Protein AF-A0A2M8NPN0-F1 (afdb_monomer_lite)

Sequence (250 aa):
MQLTEYQGALNELVQLDQNILSNAELGRDVALSINLYTDLLNVRAEALLLQTRLDQQRINTNSTIALVGTSAIAFIVAILVAYVLSRRILIPLHRLTMAAQKVDGGSLDHPPVVVQNKDEFATLADVFNQMTGRLRVFVDDLEQIVEVRTHDLSLAKAEAERANKIKSQFLASVSHELRTPLNAILNFTQFVSTGMFGEVNPKQVEMLNIVVDNGRHLLALINDILDVSKIEAGALDLFLEDDVDVITEI

Secondary structure (DSSP, 8-state):
-HHHHHHHHHHHHHHHHHHHHHHHHHHHHHHHHHHHHHHHHHHHHHHHHHHHHHHHHHHHHHHHHHHHHHHHHHHHHHHHHHHHHIIIIIHHHHHHHHHHHHHHTT---------SS-SHHHHHHHHHHHHHHHHHHHHHHHHHHHHHHHHHHHHHHHHHHHHHHHHHHHHHHHHHHHHHHHHHHHHHHHHHHTTTTS---HHHHHHHHHHHHHHHHHHHHHHHHHHHHHHHTT-------TT-------

Foldseek 3Di:
DPPVVVVVVVVVVVVVVVVVVVVVVVVVVVVVVVVVVVVVVVVVVVVVVVVVVVVVVVVVVVVVVVVVVVVVVVVVVVVVVVVCCCLVPVVLVVLLVVQVVCVVVVNLPDDQSDDPDPDPSRVVSVVSNVVSVVVVVVVVVVVVVCVVVVVVVVVVVVVVVVVLVVVLVVLVVVLVVLVVVLVVLLVVLVCVLVQVVHDDDPVSNVVSVVSNVVSVVVNVVSVVVNVVSCVVVVNDDDDDDPDPPPDPDD

pLDDT: mean 88.82, std 9.8, range [45.94, 98.38]

Radius of gyration: 70.08 Å; chains: 1; bounding box: 118×46×216 Å

Structure (mmCIF, N/CA/C/O backbone):
data_AF-A0A2M8NPN0-F1
#
_entry.id   AF-A0A2M8NPN0-F1
#
loop_
_atom_site.group_PDB
_atom_site.id
_atom_site.type_symbol
_atom_site.label_atom_id
_atom_site.label_alt_id
_atom_site.label_comp_id
_atom_site.label_asym_id
_atom_site.label_entity_id
_atom_site.label_seq_id
_atom_site.pdbx_PDB_ins_code
_atom_site.Cartn_x
_atom_site.Cartn_y
_atom_site.Cartn_z
_atom_site.occupancy
_atom_site.B_iso_or_equiv
_atom_site.auth_seq_id
_atom_site.auth_comp_id
_atom_site.auth_asym_id
_atom_site.auth_atom_id
_atom_site.pdbx_PDB_model_num
ATOM 1 N N . MET A 1 1 ? 50.418 3.309 -144.336 1.00 53.28 1 MET A N 1
ATOM 2 C CA . MET A 1 1 ? 49.387 3.952 -143.493 1.00 53.28 1 MET A CA 1
ATOM 3 C C . MET A 1 1 ? 48.922 3.068 -142.330 1.00 53.28 1 MET A C 1
ATOM 5 O O . MET A 1 1 ? 48.563 3.630 -141.316 1.00 53.28 1 MET A O 1
ATOM 9 N N . GLN A 1 2 ? 49.008 1.728 -142.410 1.00 57.09 2 GLN A N 1
ATOM 10 C CA . GLN A 1 2 ? 48.525 0.813 -141.353 1.00 57.09 2 GLN A CA 1
ATOM 11 C C . GLN A 1 2 ? 49.450 0.630 -140.122 1.00 57.09 2 GLN A C 1
ATOM 13 O O . GLN A 1 2 ? 48.967 0.267 -139.057 1.00 57.09 2 GLN A O 1
ATOM 18 N N . LEU A 1 3 ? 50.767 0.879 -140.221 1.00 57.06 3 LEU A N 1
ATOM 19 C CA . LEU A 1 3 ? 51.703 0.635 -139.102 1.00 57.06 3 LEU A CA 1
ATOM 20 C C . LEU A 1 3 ? 51.611 1.683 -137.973 1.00 57.06 3 LEU A C 1
ATOM 22 O O . LEU A 1 3 ? 51.820 1.351 -136.810 1.00 57.06 3 LEU A O 1
ATOM 26 N N . THR A 1 4 ? 51.303 2.938 -138.311 1.00 60.66 4 THR A N 1
ATOM 27 C CA . THR A 1 4 ? 51.228 4.058 -137.358 1.00 60.66 4 THR A CA 1
ATOM 28 C C . THR A 1 4 ? 49.957 3.996 -136.503 1.00 60.66 4 THR A C 1
ATOM 30 O O . THR A 1 4 ? 50.009 4.275 -135.311 1.00 60.66 4 THR A O 1
ATOM 33 N N . GLU A 1 5 ? 48.837 3.554 -137.087 1.00 66.00 5 GLU A N 1
ATOM 34 C CA . GLU A 1 5 ? 47.598 3.234 -136.357 1.00 66.00 5 GLU A CA 1
ATOM 35 C C . GLU A 1 5 ? 47.795 2.050 -135.403 1.00 66.00 5 GLU A C 1
ATOM 37 O O . GLU A 1 5 ? 47.351 2.100 -134.259 1.00 66.00 5 GLU A O 1
ATOM 42 N N . TYR A 1 6 ? 48.525 1.015 -135.836 1.00 64.56 6 TYR A N 1
ATOM 43 C CA . TYR A 1 6 ? 48.802 -0.156 -135.003 1.00 64.56 6 TYR A CA 1
ATOM 44 C C . TYR A 1 6 ? 49.678 0.189 -133.789 1.00 64.56 6 TYR A C 1
ATOM 46 O O . TYR A 1 6 ? 49.428 -0.300 -132.693 1.00 64.56 6 TYR A O 1
ATOM 54 N N . GLN A 1 7 ? 50.673 1.070 -133.952 1.00 69.69 7 GLN A N 1
ATOM 55 C CA . GLN A 1 7 ? 51.490 1.566 -132.836 1.00 69.69 7 GLN A CA 1
ATOM 56 C C . GLN A 1 7 ? 50.707 2.469 -131.868 1.00 69.69 7 GLN A C 1
ATOM 58 O O . GLN A 1 7 ? 50.943 2.401 -130.663 1.00 69.69 7 GLN A O 1
ATOM 63 N N . GLY A 1 8 ? 49.763 3.276 -132.367 1.00 76.19 8 GLY A N 1
ATOM 64 C CA . GLY A 1 8 ? 48.855 4.068 -131.529 1.00 76.19 8 GLY A CA 1
ATOM 65 C C . GLY A 1 8 ? 47.945 3.185 -130.674 1.00 76.19 8 GLY A C 1
ATOM 66 O O . GLY A 1 8 ? 47.917 3.336 -129.455 1.00 76.19 8 GLY A O 1
ATOM 67 N N . ALA A 1 9 ? 47.306 2.190 -131.297 1.00 76.56 9 ALA A N 1
ATOM 68 C CA . ALA A 1 9 ? 46.470 1.212 -130.602 1.00 76.56 9 ALA A CA 1
ATOM 69 C C . ALA A 1 9 ? 47.261 0.391 -129.566 1.00 76.56 9 ALA A C 1
ATOM 71 O O . ALA A 1 9 ? 46.754 0.097 -128.487 1.00 76.56 9 ALA A O 1
ATOM 72 N N . LEU A 1 10 ? 48.522 0.045 -129.856 1.00 77.19 10 LEU A N 1
ATOM 73 C CA . LEU A 1 10 ? 49.376 -0.695 -128.923 1.00 77.19 10 LEU A CA 1
ATOM 74 C C . LEU A 1 10 ? 49.778 0.153 -127.702 1.00 77.19 10 LEU A C 1
ATOM 76 O O . LEU A 1 10 ? 49.784 -0.357 -126.586 1.00 77.19 10 LEU A O 1
ATOM 80 N N . ASN A 1 11 ? 50.066 1.447 -127.890 1.00 79.56 11 ASN A N 1
ATOM 81 C CA . ASN A 1 11 ? 50.342 2.373 -126.785 1.00 79.56 11 ASN A CA 1
ATOM 82 C C . ASN A 1 11 ? 49.101 2.633 -125.920 1.00 79.56 11 ASN A C 1
ATOM 84 O O . ASN A 1 11 ? 49.221 2.683 -124.697 1.00 79.56 11 ASN A O 1
ATOM 88 N N . GLU A 1 12 ? 47.919 2.760 -126.528 1.00 84.38 12 GLU A N 1
ATOM 89 C CA . GLU A 1 12 ? 46.652 2.854 -125.792 1.00 84.38 12 GLU A CA 1
ATOM 90 C C . GLU A 1 12 ? 46.373 1.585 -124.981 1.00 84.38 12 GLU A C 1
ATOM 92 O O . GLU A 1 12 ? 45.974 1.683 -123.824 1.00 84.38 12 GLU A O 1
ATOM 97 N N . LEU A 1 13 ? 46.645 0.397 -125.534 1.00 81.44 13 LEU A N 1
ATOM 98 C CA . LEU A 1 13 ? 46.507 -0.874 -124.815 1.00 81.44 13 LEU A CA 1
ATOM 99 C C . LEU A 1 13 ? 47.488 -0.999 -123.640 1.00 81.44 13 LEU A C 1
ATOM 101 O O . LEU A 1 13 ? 47.096 -1.475 -122.579 1.00 81.44 13 LEU A O 1
ATOM 105 N N . VAL A 1 14 ? 48.736 -0.543 -123.792 1.00 83.25 14 VAL A N 1
ATOM 106 C CA . VAL A 1 14 ? 49.722 -0.523 -122.694 1.00 83.25 14 VAL A CA 1
ATOM 107 C C . VAL A 1 14 ? 49.325 0.478 -121.606 1.00 83.25 14 VAL A C 1
ATOM 109 O O . VAL A 1 14 ? 49.415 0.155 -120.424 1.00 83.25 14 VAL A O 1
ATOM 112 N N . GLN A 1 15 ? 48.845 1.671 -121.972 1.00 85.06 15 GLN A N 1
ATOM 113 C CA . GLN A 1 15 ? 48.306 2.626 -120.996 1.00 85.06 15 GLN A CA 1
ATOM 114 C C . GLN A 1 15 ? 47.053 2.088 -120.302 1.00 85.06 15 GLN A C 1
ATOM 116 O O . GLN A 1 15 ? 46.881 2.297 -119.103 1.00 85.06 15 GLN A O 1
ATOM 121 N N . LEU A 1 16 ? 46.185 1.383 -121.029 1.00 86.81 16 LEU A N 1
ATOM 122 C CA . LEU A 1 16 ? 45.001 0.748 -120.464 1.00 86.81 16 LEU A CA 1
ATOM 123 C C . LEU A 1 16 ? 45.386 -0.336 -119.450 1.00 86.81 16 LEU A C 1
ATOM 125 O O . LEU A 1 16 ? 44.832 -0.341 -118.356 1.00 86.81 16 LEU A O 1
ATOM 129 N N . ASP A 1 17 ? 46.356 -1.195 -119.769 1.00 87.00 17 ASP A N 1
ATOM 130 C CA . ASP A 1 17 ? 46.875 -2.223 -118.856 1.00 87.00 17 ASP A CA 1
ATOM 131 C C . ASP A 1 17 ? 47.507 -1.603 -117.597 1.00 87.00 17 ASP A C 1
ATOM 133 O O . ASP A 1 17 ? 47.172 -1.984 -116.476 1.00 87.00 17 ASP A O 1
ATOM 137 N N . GLN A 1 18 ? 48.323 -0.554 -117.757 1.00 86.94 18 GLN A N 1
ATOM 138 C CA . GLN A 1 18 ? 48.889 0.201 -116.632 1.00 86.94 18 GLN A CA 1
ATOM 139 C C . GLN A 1 18 ? 47.809 0.857 -115.759 1.00 86.94 18 GLN A C 1
ATOM 141 O O . GLN A 1 18 ? 47.895 0.807 -114.532 1.00 86.94 18 GLN A O 1
ATOM 146 N N . ASN A 1 19 ? 46.766 1.428 -116.366 1.00 88.94 19 ASN A N 1
ATOM 147 C CA . ASN A 1 19 ? 45.638 2.010 -115.639 1.00 88.94 19 ASN A CA 1
ATOM 148 C C . ASN A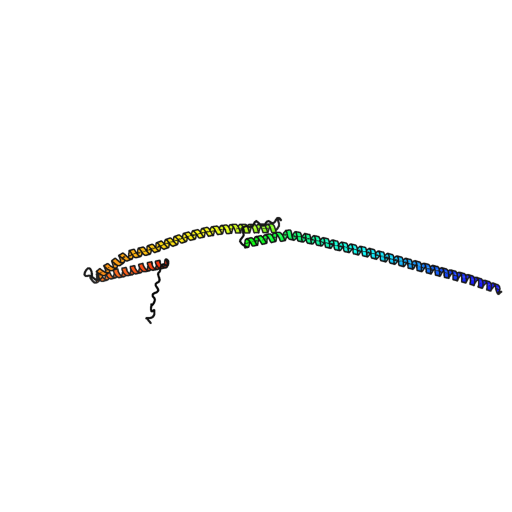 1 19 ? 44.808 0.937 -114.916 1.00 88.94 19 ASN A C 1
ATOM 150 O O . ASN A 1 19 ? 44.342 1.175 -113.803 1.00 88.94 19 ASN A O 1
ATOM 154 N N . ILE A 1 20 ? 44.625 -0.247 -115.511 1.00 85.12 20 ILE A N 1
ATOM 155 C CA . ILE A 1 20 ? 43.935 -1.383 -114.881 1.00 85.12 20 ILE A CA 1
ATOM 156 C C . ILE A 1 20 ? 44.726 -1.879 -113.668 1.00 85.12 20 ILE A C 1
ATOM 158 O O . ILE A 1 20 ? 44.139 -2.048 -112.601 1.00 85.12 20 ILE A O 1
ATOM 162 N N . LEU A 1 21 ? 46.042 -2.064 -113.805 1.00 87.06 21 LEU A N 1
ATOM 163 C CA . LEU A 1 21 ? 46.920 -2.475 -112.706 1.00 87.06 21 LEU A CA 1
ATOM 164 C C . LEU A 1 21 ? 46.931 -1.434 -111.580 1.00 87.06 21 LEU A C 1
ATOM 166 O O . LEU A 1 21 ? 46.734 -1.792 -110.421 1.00 87.06 21 LEU A O 1
ATOM 170 N N . SER A 1 22 ? 47.055 -0.148 -111.917 1.00 89.56 22 SER A N 1
ATOM 171 C CA . SER A 1 22 ? 47.013 0.946 -110.940 1.00 89.56 22 SER A CA 1
ATOM 172 C C . SER A 1 22 ? 45.666 1.027 -110.210 1.00 89.56 22 SER A C 1
ATOM 174 O O . SER A 1 22 ? 45.633 1.172 -108.989 1.00 89.56 22 SER A O 1
ATOM 176 N N . ASN A 1 23 ? 44.546 0.855 -110.918 1.00 89.06 23 ASN A N 1
ATOM 177 C CA . ASN A 1 23 ? 43.217 0.814 -110.303 1.00 89.06 23 ASN A CA 1
ATOM 178 C C . ASN A 1 23 ? 43.013 -0.434 -109.430 1.00 89.06 23 ASN A C 1
ATOM 180 O O . ASN A 1 23 ? 42.343 -0.357 -108.399 1.00 89.06 23 ASN A O 1
ATOM 184 N N . ALA A 1 24 ? 43.580 -1.580 -109.819 1.00 87.81 24 ALA A N 1
ATOM 185 C CA . ALA A 1 24 ? 43.533 -2.805 -109.026 1.00 87.81 24 ALA A CA 1
ATOM 186 C C . ALA A 1 24 ? 44.353 -2.676 -107.727 1.00 87.81 24 ALA A C 1
ATOM 188 O O . ALA A 1 24 ? 43.884 -3.100 -106.668 1.00 87.81 24 ALA A O 1
ATOM 189 N N . GLU A 1 25 ? 45.533 -2.051 -107.783 1.00 90.44 25 GLU A N 1
ATOM 190 C CA . GLU A 1 25 ? 46.345 -1.719 -106.604 1.00 90.44 25 GLU A CA 1
ATOM 191 C C . GLU A 1 25 ? 45.636 -0.712 -105.693 1.00 90.44 25 GLU A C 1
ATOM 193 O O . GLU A 1 25 ? 45.502 -0.964 -104.497 1.00 90.44 25 GLU A O 1
ATOM 198 N N . LEU A 1 26 ? 45.070 0.362 -106.256 1.00 91.56 26 LEU A N 1
ATOM 199 C CA . LEU A 1 26 ? 44.278 1.335 -105.501 1.00 91.56 26 LEU A CA 1
ATOM 200 C C . LEU A 1 26 ? 43.076 0.673 -104.811 1.00 91.56 26 LEU A C 1
ATOM 202 O O . LEU A 1 26 ? 42.816 0.928 -103.637 1.00 91.56 26 LEU A O 1
ATOM 206 N N . GLY A 1 27 ? 42.354 -0.208 -105.511 1.00 89.62 27 GLY A N 1
ATOM 207 C CA . GLY A 1 27 ? 41.235 -0.963 -104.942 1.00 89.62 27 GLY A CA 1
ATOM 208 C C . GLY A 1 27 ? 41.662 -1.870 -103.784 1.00 89.62 27 GLY A C 1
ATOM 209 O O . GLY A 1 27 ? 40.952 -1.967 -102.779 1.00 89.62 27 GLY A O 1
ATOM 210 N N . ARG A 1 28 ? 42.843 -2.493 -103.887 1.00 92.50 28 ARG A N 1
ATOM 211 C CA . ARG A 1 28 ? 43.436 -3.301 -102.815 1.00 92.50 28 ARG A CA 1
ATOM 212 C C . ARG A 1 28 ? 43.824 -2.449 -101.604 1.00 92.50 28 ARG A C 1
ATOM 214 O O . ARG A 1 28 ? 43.495 -2.837 -100.484 1.00 92.50 28 ARG A O 1
ATOM 221 N N . ASP A 1 29 ? 44.465 -1.303 -101.810 1.00 93.81 29 ASP A N 1
ATOM 222 C CA . ASP A 1 29 ? 44.855 -0.384 -100.732 1.00 93.81 29 ASP A CA 1
ATOM 223 C C . ASP A 1 29 ? 43.636 0.220 -100.027 1.00 93.81 29 ASP A C 1
ATOM 225 O O . ASP A 1 29 ? 43.591 0.288 -98.796 1.00 93.81 29 ASP A O 1
ATOM 229 N N . VAL A 1 30 ? 42.592 0.569 -100.785 1.00 94.12 30 VAL A N 1
ATOM 230 C CA . VAL A 1 30 ? 41.305 1.003 -100.228 1.00 94.12 30 VAL A CA 1
ATOM 231 C C . VAL A 1 30 ? 40.693 -0.109 -99.377 1.00 94.12 30 VAL A C 1
ATOM 233 O O . VAL A 1 30 ? 40.334 0.148 -98.228 1.00 94.12 30 VAL A O 1
ATOM 236 N N . ALA A 1 31 ? 40.631 -1.349 -99.872 1.00 93.19 31 ALA A N 1
ATOM 237 C CA . ALA A 1 31 ? 40.106 -2.480 -99.104 1.00 93.19 31 ALA A CA 1
ATOM 238 C C . ALA A 1 31 ? 40.907 -2.738 -97.812 1.00 93.19 31 ALA A C 1
ATOM 240 O O . ALA A 1 31 ? 40.316 -2.961 -96.754 1.00 93.19 31 ALA A O 1
ATOM 241 N N . LEU A 1 32 ? 42.242 -2.655 -97.871 1.00 94.81 32 LEU A N 1
ATOM 242 C CA . LEU A 1 32 ? 43.110 -2.764 -96.695 1.00 94.81 32 LEU A CA 1
ATOM 243 C C . LEU A 1 32 ? 42.847 -1.638 -95.688 1.00 94.81 32 LEU A C 1
ATOM 245 O O . LEU A 1 32 ? 42.741 -1.911 -94.493 1.00 94.81 32 LEU A O 1
ATOM 249 N N . SER A 1 33 ? 42.684 -0.396 -96.153 1.00 93.81 33 SER A N 1
ATOM 250 C CA . SER A 1 33 ? 42.374 0.737 -95.277 1.00 93.81 33 SER A CA 1
ATOM 251 C C . SER A 1 33 ? 41.008 0.585 -94.600 1.00 93.81 33 SER A C 1
ATOM 253 O O . SER A 1 33 ? 40.904 0.805 -93.397 1.00 93.81 33 SER A O 1
ATOM 255 N N . ILE A 1 34 ? 39.978 0.129 -95.325 1.00 94.56 34 ILE A N 1
ATOM 256 C CA . ILE A 1 34 ? 38.636 -0.121 -94.778 1.00 94.56 34 ILE A CA 1
ATOM 257 C C . ILE A 1 34 ? 38.690 -1.191 -93.687 1.00 94.56 34 ILE A C 1
ATOM 259 O O . ILE A 1 34 ? 38.122 -0.991 -92.611 1.00 94.56 34 ILE A O 1
ATOM 263 N N . ASN A 1 35 ? 39.395 -2.299 -93.933 1.00 95.81 35 ASN A N 1
ATOM 264 C CA . ASN A 1 35 ? 39.567 -3.357 -92.937 1.00 95.81 35 ASN A CA 1
ATOM 265 C C . ASN A 1 35 ? 40.307 -2.831 -91.700 1.00 95.81 35 ASN A C 1
ATOM 267 O O . ASN A 1 35 ? 39.842 -3.034 -90.583 1.00 95.81 35 ASN A O 1
ATOM 271 N N . LEU A 1 36 ? 41.381 -2.057 -91.891 1.00 94.44 36 LEU A N 1
ATOM 272 C CA . LEU A 1 36 ? 42.139 -1.449 -90.796 1.00 94.44 36 LEU A CA 1
ATOM 273 C C . LEU A 1 36 ? 41.290 -0.470 -89.965 1.00 94.44 36 LEU A C 1
ATOM 275 O O . LEU A 1 36 ? 41.357 -0.485 -88.736 1.00 94.44 36 LEU A O 1
ATOM 279 N N . TYR A 1 37 ? 40.473 0.367 -90.610 1.00 95.00 37 TYR A N 1
ATOM 280 C CA . TYR A 1 37 ? 39.546 1.264 -89.914 1.00 95.00 37 TYR A CA 1
ATOM 281 C C . TYR A 1 37 ? 38.457 0.495 -89.166 1.00 95.00 37 TYR A C 1
ATOM 283 O O . TYR A 1 37 ? 38.115 0.866 -88.045 1.00 95.00 37 TYR A O 1
ATOM 291 N N . THR A 1 38 ? 37.930 -0.575 -89.762 1.00 95.44 38 THR A N 1
ATOM 292 C CA . THR A 1 38 ? 36.925 -1.441 -89.131 1.00 95.44 38 THR A CA 1
ATOM 293 C C . THR A 1 38 ? 37.495 -2.100 -87.877 1.00 95.44 38 THR A C 1
ATOM 295 O O . THR A 1 38 ? 36.883 -2.017 -86.813 1.00 95.44 38 THR A O 1
ATOM 298 N N . ASP A 1 39 ? 38.701 -2.665 -87.962 1.00 96.31 39 ASP A N 1
ATOM 299 C CA . ASP A 1 39 ? 39.391 -3.269 -86.821 1.00 96.31 39 ASP A CA 1
ATOM 300 C C . ASP A 1 39 ? 39.677 -2.236 -85.723 1.00 96.31 39 ASP A C 1
ATOM 302 O O . ASP A 1 39 ? 39.412 -2.485 -84.546 1.00 96.31 39 ASP A O 1
ATOM 306 N N . LEU A 1 40 ? 40.141 -1.036 -86.091 1.00 96.06 40 LEU A N 1
ATOM 307 C CA . LEU A 1 40 ? 40.388 0.046 -85.136 1.00 96.06 40 LEU A CA 1
ATOM 308 C C . LEU A 1 40 ? 39.105 0.487 -84.414 1.00 96.06 40 LEU A C 1
ATOM 310 O O . LEU A 1 40 ? 39.123 0.712 -83.200 1.00 96.06 40 LEU A O 1
ATOM 314 N N . LEU A 1 41 ? 37.991 0.607 -85.142 1.00 95.56 41 LEU A N 1
ATOM 315 C CA . LEU A 1 41 ? 36.687 0.943 -84.571 1.00 95.56 41 LEU A CA 1
ATOM 316 C C . LEU A 1 41 ? 36.183 -0.157 -83.631 1.00 95.56 41 LEU A C 1
ATOM 318 O O . LEU A 1 41 ? 35.699 0.166 -82.546 1.00 95.56 41 LEU A O 1
ATOM 322 N N . ASN A 1 42 ? 36.351 -1.430 -83.998 1.00 95.50 42 ASN A N 1
ATOM 323 C CA . ASN A 1 42 ? 35.980 -2.570 -83.158 1.00 95.50 42 ASN A CA 1
ATOM 324 C C . ASN A 1 42 ? 36.777 -2.580 -81.846 1.00 95.50 42 ASN A C 1
ATOM 326 O O . ASN A 1 42 ? 36.185 -2.609 -80.767 1.00 95.50 42 ASN A O 1
ATOM 330 N N . VAL A 1 43 ? 38.106 -2.436 -81.918 1.00 95.75 43 VAL A N 1
ATOM 331 C CA . VAL A 1 43 ? 38.973 -2.342 -80.730 1.00 95.75 43 VAL A CA 1
ATOM 332 C C . VAL A 1 43 ? 38.579 -1.149 -79.854 1.00 95.75 43 VAL A C 1
ATOM 334 O O . VAL A 1 43 ? 38.524 -1.253 -78.626 1.00 95.75 43 VAL A O 1
ATOM 337 N N . ARG A 1 44 ? 38.262 0.002 -80.462 1.00 96.44 44 ARG A N 1
ATOM 338 C CA . ARG A 1 44 ? 37.827 1.186 -79.710 1.00 96.44 44 ARG A CA 1
ATOM 339 C C . ARG A 1 44 ? 36.473 0.974 -79.032 1.00 96.44 44 ARG A C 1
ATOM 341 O O . ARG A 1 44 ? 36.306 1.417 -77.895 1.00 96.44 44 ARG A O 1
ATOM 348 N N . ALA A 1 45 ? 35.527 0.315 -79.698 1.00 94.00 45 ALA A N 1
ATOM 349 C CA . ALA A 1 45 ? 34.218 -0.007 -79.140 1.00 94.00 45 ALA A CA 1
ATOM 350 C C . ALA A 1 45 ? 34.338 -0.962 -77.942 1.00 94.00 45 ALA A C 1
ATOM 352 O O . ALA A 1 45 ? 33.745 -0.703 -76.894 1.00 94.00 45 ALA A O 1
ATOM 353 N N . GLU A 1 46 ? 35.163 -2.007 -78.048 1.00 96.31 46 GLU A N 1
ATOM 354 C CA . GLU A 1 46 ? 35.444 -2.926 -76.939 1.00 96.31 46 GLU A CA 1
ATOM 355 C C . GLU A 1 46 ? 36.078 -2.209 -75.741 1.00 96.31 46 GLU A C 1
ATOM 357 O O . GLU A 1 46 ? 35.653 -2.414 -74.601 1.00 96.31 46 GLU A O 1
ATOM 362 N N . ALA A 1 47 ? 37.042 -1.316 -75.987 1.00 94.50 47 ALA A N 1
ATOM 363 C CA . ALA A 1 47 ? 37.678 -0.527 -74.935 1.00 94.50 47 ALA A CA 1
ATOM 364 C C . ALA A 1 47 ? 36.679 0.389 -74.203 1.00 94.50 47 ALA A C 1
ATOM 366 O O . ALA A 1 47 ? 36.709 0.472 -72.974 1.00 94.50 47 ALA A O 1
ATOM 367 N N . LEU A 1 48 ? 35.768 1.042 -74.937 1.00 95.50 48 LEU A N 1
ATOM 368 C CA . LEU A 1 48 ? 34.709 1.868 -74.346 1.00 95.50 48 LEU A CA 1
ATOM 369 C C . LEU A 1 48 ? 33.733 1.028 -73.514 1.00 95.50 48 LEU A C 1
ATOM 371 O O . LEU A 1 48 ? 33.420 1.404 -72.386 1.00 95.50 48 LEU A O 1
ATOM 375 N N . LEU A 1 49 ? 33.300 -0.131 -74.022 1.00 95.44 49 LEU A N 1
ATOM 376 C CA . LEU A 1 49 ? 32.422 -1.045 -73.284 1.00 95.44 49 LEU A CA 1
ATOM 377 C C . LEU A 1 49 ? 33.077 -1.547 -71.996 1.00 95.44 49 LEU A C 1
ATOM 379 O O . LEU A 1 49 ? 32.422 -1.613 -70.952 1.00 95.44 49 LEU A O 1
ATOM 383 N N . LEU A 1 50 ? 34.365 -1.890 -72.054 1.00 94.94 50 LEU A N 1
ATOM 384 C CA . LEU A 1 50 ? 35.123 -2.301 -70.879 1.00 94.94 50 LEU A CA 1
ATOM 385 C C . LEU A 1 50 ? 35.202 -1.164 -69.854 1.00 94.94 50 LEU A C 1
ATOM 387 O O . LEU A 1 50 ? 34.951 -1.399 -68.673 1.00 94.94 50 LEU A O 1
ATOM 391 N N . GLN A 1 51 ? 35.476 0.064 -70.298 1.00 95.25 51 GLN A N 1
ATOM 392 C CA . GLN A 1 51 ? 35.507 1.238 -69.428 1.00 95.25 51 GLN A CA 1
ATOM 393 C C . GLN A 1 51 ? 34.151 1.473 -68.746 1.00 95.25 51 GLN A C 1
ATOM 395 O O . GLN A 1 51 ? 34.099 1.586 -67.523 1.00 95.25 51 GLN A O 1
ATOM 400 N N . THR A 1 52 ? 33.046 1.440 -69.498 1.00 93.12 52 THR A N 1
ATOM 401 C CA . THR A 1 52 ? 31.693 1.581 -68.935 1.00 93.12 52 THR A CA 1
ATOM 402 C C . THR A 1 52 ? 31.381 0.493 -67.905 1.00 93.12 52 THR A C 1
ATOM 404 O O . THR A 1 52 ? 30.797 0.784 -66.863 1.00 93.12 52 THR A O 1
ATOM 407 N N . ARG A 1 53 ? 31.793 -0.762 -68.146 1.00 94.75 53 ARG A N 1
ATOM 408 C CA . ARG A 1 53 ? 31.618 -1.854 -67.170 1.00 94.75 53 ARG A CA 1
ATOM 409 C C . ARG A 1 53 ? 32.409 -1.615 -65.889 1.00 94.75 53 ARG A C 1
ATOM 411 O O . ARG A 1 53 ? 31.873 -1.851 -64.809 1.00 94.75 53 ARG A O 1
ATOM 418 N N . LEU A 1 54 ? 33.653 -1.148 -65.995 1.00 94.56 54 LEU A N 1
ATOM 419 C CA . LEU A 1 54 ? 34.480 -0.827 -64.830 1.00 94.56 54 LEU A CA 1
ATOM 420 C C . LEU A 1 54 ? 33.873 0.318 -64.014 1.00 94.56 54 LEU A C 1
ATOM 422 O O . LEU A 1 54 ? 33.812 0.219 -62.788 1.00 94.56 54 LEU A O 1
ATOM 426 N N . ASP A 1 55 ? 33.371 1.363 -64.672 1.00 92.81 55 ASP A N 1
ATOM 427 C CA . ASP A 1 55 ? 32.693 2.477 -64.003 1.00 92.81 55 ASP A CA 1
ATOM 428 C C . ASP A 1 55 ? 31.405 2.012 -63.315 1.00 92.81 55 ASP A C 1
ATOM 430 O O . ASP A 1 55 ? 31.182 2.313 -62.140 1.00 92.81 55 ASP A O 1
ATOM 434 N N . GLN A 1 56 ? 30.603 1.181 -63.987 1.00 93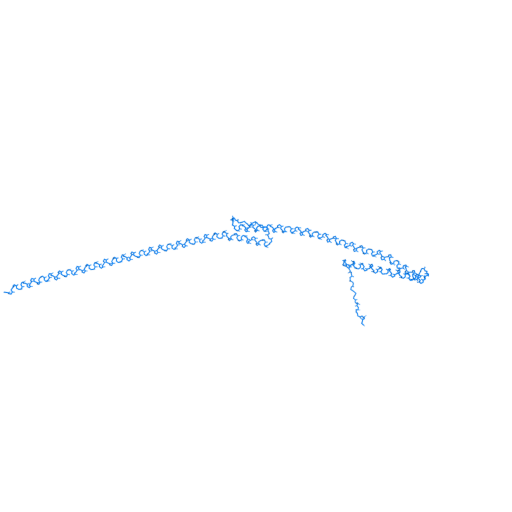.00 56 GLN A N 1
ATOM 435 C CA . GLN A 1 56 ? 29.400 0.597 -63.397 1.00 93.00 56 GLN A CA 1
ATOM 436 C C . GLN A 1 56 ? 29.728 -0.294 -62.191 1.00 93.00 56 GLN A C 1
ATOM 438 O O . GLN A 1 56 ? 29.045 -0.236 -61.168 1.00 93.00 56 GLN A O 1
ATOM 443 N N . GLN A 1 57 ? 30.787 -1.101 -62.279 1.00 93.75 57 GLN A N 1
ATOM 444 C CA . GLN A 1 57 ? 31.238 -1.946 -61.176 1.00 93.75 57 GLN A CA 1
ATOM 445 C C . GLN A 1 57 ? 31.713 -1.101 -59.987 1.00 93.75 57 GLN A C 1
ATOM 447 O O . GLN A 1 57 ? 31.380 -1.419 -58.842 1.00 93.75 57 GLN A O 1
ATOM 452 N N . ARG A 1 58 ? 32.443 -0.007 -60.243 1.00 92.56 58 ARG A N 1
ATOM 453 C CA . ARG A 1 58 ? 32.871 0.951 -59.212 1.00 92.56 58 ARG A CA 1
ATOM 454 C C . ARG A 1 58 ? 31.674 1.596 -58.519 1.00 92.56 58 ARG A C 1
ATOM 456 O O . ARG A 1 58 ? 31.638 1.619 -57.291 1.00 92.56 58 ARG A O 1
ATOM 463 N N . ILE A 1 59 ? 30.681 2.055 -59.283 1.00 93.31 59 ILE A N 1
ATOM 464 C CA . ILE A 1 59 ? 29.443 2.636 -58.745 1.00 93.31 59 ILE A CA 1
ATOM 465 C C . ILE A 1 59 ? 28.709 1.611 -57.875 1.00 93.31 59 ILE A C 1
ATOM 467 O O . ILE A 1 59 ? 28.454 1.886 -56.706 1.00 93.31 59 ILE A O 1
ATOM 471 N N . ASN A 1 60 ? 28.450 0.405 -58.392 1.00 92.25 60 ASN A N 1
ATOM 472 C CA . ASN A 1 60 ? 27.732 -0.641 -57.655 1.00 92.25 60 ASN A CA 1
ATOM 473 C C . ASN A 1 60 ? 28.452 -1.035 -56.353 1.00 92.25 60 ASN A C 1
ATOM 475 O O . ASN A 1 60 ? 27.812 -1.212 -55.313 1.00 92.25 60 ASN A O 1
ATOM 479 N N . THR A 1 61 ? 29.783 -1.143 -56.392 1.00 92.62 61 THR A N 1
ATOM 480 C CA . THR A 1 61 ? 30.601 -1.461 -55.210 1.00 92.62 61 THR A CA 1
ATOM 481 C C . THR A 1 61 ? 30.495 -0.353 -54.164 1.00 92.62 61 THR A C 1
ATOM 483 O O . THR A 1 61 ? 30.184 -0.632 -53.006 1.00 92.62 61 THR A O 1
ATOM 486 N N . ASN A 1 62 ? 30.668 0.910 -54.566 1.00 93.38 62 ASN A N 1
ATOM 487 C CA . ASN A 1 62 ? 30.573 2.049 -53.653 1.00 93.38 62 ASN A CA 1
ATOM 488 C C . ASN A 1 62 ? 29.166 2.180 -53.050 1.00 93.38 62 ASN A C 1
ATOM 490 O O . ASN A 1 62 ? 29.036 2.389 -51.844 1.00 93.38 62 ASN A O 1
ATOM 494 N N . SER A 1 63 ? 28.113 1.999 -53.854 1.00 93.56 63 SER A N 1
ATOM 495 C CA . SER A 1 63 ? 26.725 2.009 -53.377 1.00 93.56 63 SER A CA 1
ATOM 496 C C . SER A 1 63 ? 26.449 0.889 -52.369 1.00 93.56 63 SER A C 1
ATOM 498 O O . SER A 1 63 ? 25.780 1.127 -51.364 1.00 93.56 63 SER A O 1
ATOM 500 N N . THR A 1 64 ? 27.001 -0.309 -52.585 1.00 94.75 64 THR A N 1
ATOM 501 C CA . THR A 1 64 ? 26.861 -1.439 -51.650 1.00 94.75 64 THR A CA 1
ATOM 502 C C . THR A 1 64 ? 27.559 -1.149 -50.322 1.00 94.75 64 THR A C 1
ATOM 504 O O . THR A 1 64 ? 26.966 -1.341 -49.261 1.00 94.75 64 THR A O 1
ATOM 507 N N . ILE A 1 65 ? 28.790 -0.628 -50.361 1.00 95.62 65 ILE A N 1
ATOM 508 C CA . ILE A 1 65 ? 29.539 -0.243 -49.155 1.00 95.62 65 ILE A CA 1
ATOM 509 C C . ILE A 1 65 ? 28.786 0.841 -48.376 1.00 95.62 65 ILE A C 1
ATOM 511 O O . ILE A 1 65 ? 28.654 0.733 -47.157 1.00 95.62 65 ILE A O 1
ATOM 515 N N . ALA A 1 66 ? 28.249 1.853 -49.064 1.00 95.56 66 ALA A N 1
ATOM 516 C CA . ALA A 1 66 ? 27.476 2.914 -48.427 1.00 95.56 66 ALA A CA 1
ATOM 517 C C . ALA A 1 66 ? 26.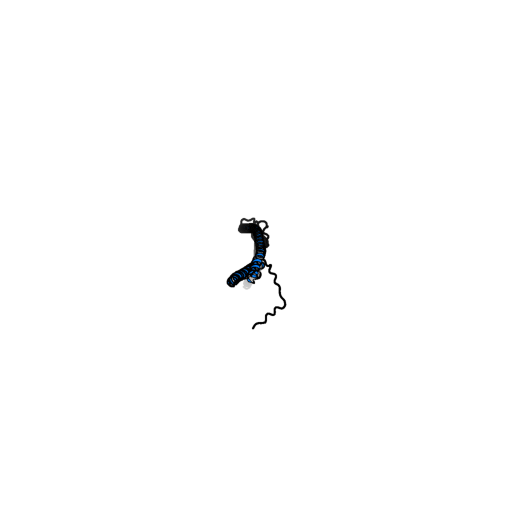220 2.372 -47.724 1.00 95.56 66 ALA A C 1
ATOM 519 O O . ALA A 1 66 ? 25.970 2.729 -46.576 1.00 95.56 66 ALA A O 1
ATOM 520 N N . LEU A 1 67 ? 25.465 1.476 -48.370 1.00 96.75 67 LEU A N 1
ATOM 521 C CA . LEU A 1 67 ? 24.248 0.883 -47.805 1.00 96.75 67 LEU A CA 1
ATOM 522 C C . LEU A 1 67 ? 24.529 -0.025 -46.598 1.00 96.75 67 LEU A C 1
ATOM 524 O O . LEU A 1 67 ? 23.805 0.014 -45.601 1.00 96.75 67 LEU A O 1
ATOM 528 N N . VAL A 1 68 ? 25.593 -0.828 -46.660 1.00 97.12 68 VAL A N 1
ATOM 529 C CA . VAL A 1 68 ? 26.023 -1.647 -45.517 1.00 97.12 68 VAL A CA 1
ATOM 530 C C . VAL A 1 68 ? 26.488 -0.749 -44.371 1.00 97.12 68 VAL A C 1
ATOM 532 O O . VAL A 1 68 ? 26.107 -0.973 -43.224 1.00 97.12 68 VAL A O 1
ATOM 535 N N . GLY A 1 69 ? 27.253 0.302 -44.678 1.00 96.62 69 GLY A N 1
ATOM 536 C CA . GLY A 1 69 ? 27.726 1.272 -43.694 1.00 96.62 69 GLY A CA 1
ATOM 537 C C . GLY A 1 69 ? 26.585 1.987 -42.969 1.00 96.62 69 GLY A C 1
ATOM 538 O O . GLY A 1 69 ? 26.569 2.026 -41.739 1.00 96.62 69 GLY A O 1
ATOM 539 N N . THR A 1 70 ? 25.591 2.499 -43.700 1.00 97.69 70 THR A N 1
ATOM 540 C CA . THR A 1 70 ? 24.422 3.159 -43.093 1.00 97.69 70 THR A CA 1
ATOM 541 C C . THR A 1 70 ? 23.586 2.192 -42.260 1.00 97.69 70 THR A C 1
ATOM 543 O O . THR A 1 70 ? 23.171 2.548 -41.158 1.00 97.69 70 THR A O 1
ATOM 546 N N . SER A 1 71 ? 23.398 0.955 -42.727 1.00 97.50 71 SER A N 1
ATOM 547 C CA . SER A 1 71 ? 22.679 -0.087 -41.981 1.00 97.50 71 SER A CA 1
ATOM 548 C C . SER A 1 71 ? 23.397 -0.460 -40.681 1.00 97.50 71 SER A C 1
ATOM 550 O O . SER A 1 71 ? 22.759 -0.589 -39.637 1.00 97.50 71 SER A O 1
ATOM 552 N N . ALA A 1 72 ? 24.727 -0.576 -40.710 1.00 97.81 72 ALA A N 1
ATOM 553 C CA . ALA A 1 72 ? 25.527 -0.857 -39.522 1.00 97.81 72 ALA A CA 1
ATOM 554 C C . ALA A 1 72 ? 25.433 0.280 -38.492 1.00 97.81 72 ALA A C 1
ATOM 556 O O . ALA A 1 72 ? 25.236 0.024 -37.304 1.00 97.81 72 ALA A O 1
ATOM 557 N N . ILE A 1 73 ? 25.504 1.537 -38.940 1.00 98.19 73 ILE A N 1
ATOM 558 C CA . ILE A 1 73 ? 25.327 2.705 -38.066 1.00 98.19 73 ILE A CA 1
ATOM 559 C C . ILE A 1 73 ? 23.922 2.709 -37.458 1.00 98.19 73 ILE A C 1
ATOM 561 O O . ILE A 1 73 ? 23.787 2.862 -36.246 1.00 98.19 73 ILE A O 1
ATOM 565 N N . ALA A 1 74 ? 22.881 2.491 -38.267 1.00 98.00 74 ALA A N 1
ATOM 566 C CA . ALA A 1 74 ? 21.505 2.423 -37.784 1.00 98.00 74 ALA A CA 1
ATOM 567 C C . ALA A 1 74 ? 21.324 1.327 -36.721 1.00 98.00 74 ALA A C 1
ATOM 569 O O . ALA A 1 74 ? 20.675 1.556 -35.701 1.00 98.00 74 ALA A O 1
ATOM 570 N N . PHE A 1 75 ? 21.954 0.165 -36.911 1.00 98.38 75 PHE A N 1
ATOM 571 C CA . PHE A 1 75 ? 21.927 -0.930 -35.943 1.00 98.38 75 PHE A CA 1
ATOM 572 C C . PHE A 1 75 ? 22.620 -0.565 -34.622 1.00 98.38 75 PHE A C 1
ATOM 574 O O . PHE A 1 75 ? 22.071 -0.800 -33.545 1.00 98.38 75 PHE A O 1
ATOM 581 N N . ILE A 1 76 ? 23.790 0.077 -34.686 1.00 98.38 76 ILE A N 1
ATOM 582 C CA . ILE A 1 76 ? 24.509 0.559 -33.496 1.00 98.38 76 ILE A CA 1
ATOM 583 C C . ILE A 1 76 ? 23.672 1.598 -32.741 1.00 98.38 76 ILE A C 1
ATOM 585 O O . ILE A 1 76 ? 23.554 1.528 -31.516 1.00 98.38 76 ILE A O 1
ATOM 589 N N . VAL A 1 77 ? 23.052 2.538 -33.459 1.00 98.38 77 VAL A N 1
ATOM 590 C CA . VAL A 1 77 ? 22.162 3.546 -32.867 1.00 98.38 77 VAL A CA 1
ATOM 591 C C . VAL A 1 77 ? 20.961 2.880 -32.199 1.00 98.38 77 VAL A C 1
ATOM 593 O O . VAL A 1 77 ? 20.633 3.235 -31.070 1.00 98.38 77 VAL A O 1
ATOM 596 N N . ALA A 1 78 ? 20.344 1.880 -32.832 1.00 98.06 78 ALA A N 1
ATOM 597 C CA . ALA A 1 78 ? 19.228 1.142 -32.245 1.00 98.06 78 ALA A CA 1
ATOM 598 C C . ALA A 1 78 ? 19.621 0.451 -30.926 1.00 98.06 78 ALA A C 1
ATOM 600 O O . ALA A 1 78 ? 18.888 0.549 -29.941 1.00 98.06 78 ALA A O 1
ATOM 601 N N . ILE A 1 79 ? 20.801 -0.179 -30.870 1.00 98.31 79 ILE A N 1
ATOM 602 C CA . ILE A 1 79 ? 21.332 -0.785 -29.638 1.00 98.31 79 ILE A CA 1
ATOM 603 C C . ILE A 1 79 ? 21.565 0.277 -28.562 1.00 98.31 79 ILE A C 1
ATOM 605 O O . ILE A 1 79 ? 21.185 0.080 -27.407 1.00 98.31 79 ILE A O 1
ATOM 609 N N . LEU A 1 80 ? 22.169 1.412 -28.924 1.00 98.12 80 LEU A N 1
ATOM 610 C CA . LEU A 1 80 ? 22.434 2.500 -27.987 1.00 98.12 80 LEU A CA 1
ATOM 611 C C . LEU A 1 80 ? 21.132 3.068 -27.409 1.00 98.12 80 LEU A C 1
ATOM 613 O O . LEU A 1 80 ? 21.023 3.252 -26.197 1.00 98.12 80 LEU A O 1
ATOM 617 N N . VAL A 1 81 ? 20.129 3.295 -28.258 1.00 97.62 81 VAL A N 1
ATOM 618 C CA . VAL A 1 81 ? 18.793 3.746 -27.850 1.00 97.62 81 VAL A CA 1
ATOM 619 C C . VAL A 1 81 ? 18.152 2.724 -26.911 1.00 97.62 81 VAL A C 1
ATOM 621 O O . VAL A 1 81 ? 17.721 3.097 -25.821 1.00 97.62 81 VAL A O 1
ATOM 624 N N . ALA A 1 82 ? 18.160 1.435 -27.264 1.00 96.62 82 ALA A N 1
ATOM 625 C CA . ALA A 1 82 ? 17.625 0.372 -26.413 1.00 96.62 82 ALA A CA 1
ATOM 626 C C . ALA A 1 82 ? 18.318 0.320 -25.040 1.00 96.62 82 ALA A C 1
ATOM 628 O O . ALA A 1 82 ? 17.657 0.200 -24.006 1.00 96.62 82 ALA A O 1
ATOM 629 N N . TYR A 1 83 ? 19.642 0.478 -25.009 1.00 96.75 83 TYR A N 1
ATOM 630 C CA . TYR A 1 83 ? 20.419 0.537 -23.773 1.00 96.75 83 TYR A CA 1
ATOM 631 C C . TYR A 1 83 ? 20.044 1.748 -22.906 1.00 96.75 83 TYR A C 1
ATOM 633 O O . TYR A 1 83 ? 19.858 1.609 -21.693 1.00 96.75 83 TYR A O 1
ATOM 641 N N . VAL A 1 84 ? 19.881 2.926 -23.516 1.00 93.62 84 VAL A N 1
ATOM 642 C CA . VAL A 1 84 ? 19.460 4.148 -22.815 1.00 93.62 84 VAL A CA 1
ATOM 643 C C . VAL A 1 84 ? 18.044 4.002 -22.257 1.00 93.62 84 VAL A C 1
ATOM 645 O O . VAL A 1 84 ? 17.846 4.289 -21.078 1.00 93.62 84 VAL A O 1
ATOM 648 N N . LEU A 1 85 ? 17.079 3.515 -23.046 1.00 92.50 85 LEU A N 1
ATOM 649 C CA . LEU A 1 85 ? 15.703 3.275 -22.588 1.00 92.50 85 LEU A CA 1
ATOM 650 C C . LEU A 1 85 ? 15.649 2.266 -21.438 1.00 92.50 85 LEU A C 1
ATOM 652 O O . LEU A 1 85 ? 14.981 2.509 -20.433 1.00 92.50 85 LEU A O 1
ATOM 656 N N . SER A 1 86 ? 16.391 1.163 -21.549 1.00 92.94 86 SER A N 1
ATOM 657 C CA . SER A 1 86 ? 16.467 0.155 -20.491 1.00 92.94 86 SER A CA 1
ATOM 658 C C . SER A 1 86 ? 16.949 0.769 -19.172 1.00 92.94 86 SER A C 1
ATOM 660 O O . SER A 1 86 ? 16.324 0.587 -18.124 1.00 92.94 86 SER A O 1
ATOM 662 N N . ARG A 1 87 ? 18.007 1.590 -19.220 1.00 90.81 87 ARG A N 1
ATOM 663 C CA . ARG A 1 87 ? 18.562 2.222 -18.016 1.00 90.81 87 ARG A CA 1
ATOM 664 C C . ARG A 1 87 ? 17.746 3.392 -17.477 1.00 90.81 87 ARG A C 1
ATOM 666 O O . ARG A 1 87 ? 17.704 3.558 -16.262 1.00 90.81 87 ARG A O 1
ATOM 673 N N . ARG A 1 88 ? 17.138 4.209 -18.339 1.00 89.31 88 ARG A N 1
ATOM 674 C CA . ARG A 1 88 ? 16.419 5.423 -17.921 1.00 89.31 88 ARG A CA 1
ATOM 675 C C . ARG A 1 88 ? 14.947 5.200 -17.600 1.00 89.31 88 ARG A C 1
ATOM 677 O O . ARG A 1 88 ? 14.391 6.004 -16.871 1.00 89.31 88 ARG A O 1
ATOM 684 N N . ILE A 1 89 ? 14.330 4.140 -18.118 1.00 91.25 89 ILE A N 1
ATOM 685 C CA . ILE A 1 89 ? 12.886 3.914 -17.967 1.00 91.25 89 ILE A CA 1
ATOM 686 C C . ILE A 1 89 ? 12.616 2.572 -17.294 1.00 91.25 89 ILE A C 1
ATOM 688 O O . ILE A 1 89 ? 11.993 2.523 -16.235 1.00 91.25 89 ILE A O 1
ATOM 692 N N . LEU A 1 90 ? 13.107 1.475 -17.877 1.00 91.25 90 LEU A N 1
ATOM 693 C CA . LEU A 1 90 ? 12.687 0.134 -17.465 1.00 91.25 90 LEU A CA 1
ATOM 694 C C . LEU A 1 90 ? 13.144 -0.215 -16.040 1.00 91.25 90 LEU A C 1
ATOM 696 O O . LEU A 1 90 ? 12.360 -0.740 -15.251 1.00 91.25 90 LEU A O 1
ATOM 700 N N . ILE A 1 91 ? 14.396 0.108 -15.690 1.00 91.75 91 ILE A N 1
ATOM 701 C CA . ILE A 1 91 ? 14.945 -0.188 -14.357 1.00 91.75 91 ILE A CA 1
ATOM 702 C C . ILE A 1 91 ? 14.234 0.611 -13.244 1.00 91.75 91 ILE A C 1
ATOM 704 O O . ILE A 1 91 ? 13.802 -0.023 -12.276 1.00 91.75 91 ILE A O 1
ATOM 708 N N . PRO A 1 92 ? 14.086 1.954 -13.320 1.00 91.12 92 PRO A N 1
ATOM 709 C CA . PRO A 1 92 ? 13.344 2.710 -12.306 1.00 91.12 92 PRO A CA 1
ATOM 710 C C . PRO A 1 92 ? 11.892 2.251 -12.158 1.00 91.12 92 PRO A C 1
ATOM 712 O O . PRO A 1 92 ? 11.424 2.069 -11.034 1.00 91.12 92 PRO A O 1
ATOM 715 N N . LEU A 1 93 ? 11.210 1.995 -13.279 1.00 92.12 93 LEU A N 1
ATOM 716 C CA . LEU A 1 93 ? 9.817 1.558 -13.276 1.00 92.12 93 LEU A CA 1
ATOM 717 C C . LEU A 1 93 ? 9.653 0.221 -12.549 1.00 92.12 93 LEU A C 1
ATOM 719 O O . LEU A 1 93 ? 8.833 0.109 -11.643 1.00 92.12 93 LEU A O 1
ATOM 723 N N . HIS A 1 94 ? 10.485 -0.770 -12.879 1.00 92.44 94 HIS A N 1
ATOM 724 C CA . HIS A 1 94 ? 10.423 -2.077 -12.232 1.00 92.44 94 HIS A CA 1
ATOM 725 C C . HIS A 1 94 ? 10.691 -1.993 -10.721 1.00 92.44 94 HIS A C 1
ATOM 727 O O . HIS A 1 94 ? 10.012 -2.652 -9.936 1.00 92.44 94 HIS A O 1
ATOM 733 N N . ARG A 1 95 ? 11.637 -1.148 -10.286 1.00 92.19 95 ARG A N 1
ATOM 734 C CA . ARG A 1 95 ? 11.917 -0.937 -8.854 1.00 92.19 95 ARG A CA 1
ATOM 735 C C . ARG A 1 95 ? 10.722 -0.343 -8.112 1.00 92.19 95 ARG A C 1
ATOM 737 O O . ARG A 1 95 ? 10.414 -0.811 -7.020 1.00 92.19 95 ARG A O 1
ATOM 744 N N . LEU A 1 96 ? 10.053 0.649 -8.703 1.00 93.38 96 LEU A N 1
ATOM 745 C CA . LEU A 1 96 ? 8.843 1.244 -8.131 1.00 93.38 96 LEU A CA 1
ATOM 746 C C . LEU A 1 96 ? 7.707 0.226 -8.046 1.00 93.38 96 LEU A C 1
ATOM 748 O O . LEU A 1 96 ? 7.081 0.110 -6.999 1.00 93.38 96 LEU A O 1
ATOM 752 N N . THR A 1 97 ? 7.485 -0.562 -9.100 1.00 93.62 97 THR A N 1
ATOM 753 C CA . THR A 1 97 ? 6.466 -1.620 -9.091 1.00 93.62 97 THR A CA 1
ATOM 754 C C . THR A 1 97 ? 6.730 -2.651 -7.997 1.00 93.62 97 THR A C 1
ATOM 756 O O . THR A 1 97 ? 5.823 -2.983 -7.241 1.00 93.62 97 THR A O 1
ATOM 759 N N . MET A 1 98 ? 7.973 -3.120 -7.862 1.00 92.88 98 MET A N 1
ATOM 760 C CA . MET A 1 98 ? 8.340 -4.086 -6.823 1.00 92.88 98 MET A CA 1
ATOM 761 C C . MET A 1 98 ? 8.182 -3.511 -5.410 1.00 92.88 98 MET A C 1
ATOM 763 O O . MET A 1 98 ? 7.781 -4.229 -4.499 1.00 92.88 98 MET A O 1
ATOM 767 N N . ALA A 1 99 ? 8.494 -2.228 -5.206 1.00 93.44 99 ALA A N 1
ATOM 768 C CA . ALA A 1 99 ? 8.278 -1.572 -3.920 1.00 93.44 99 ALA A CA 1
ATOM 769 C C . ALA A 1 99 ? 6.780 -1.421 -3.611 1.00 93.44 99 ALA A C 1
ATOM 771 O O . ALA A 1 99 ? 6.352 -1.754 -2.511 1.00 93.44 99 ALA A O 1
ATOM 772 N N . ALA A 1 100 ? 5.974 -1.012 -4.594 1.00 94.12 100 ALA A N 1
ATOM 773 C CA . ALA A 1 100 ? 4.526 -0.904 -4.449 1.00 94.12 100 ALA A CA 1
ATOM 774 C C . ALA A 1 100 ? 3.870 -2.255 -4.122 1.00 94.12 100 ALA A C 1
ATOM 776 O O . ALA A 1 100 ? 3.045 -2.320 -3.221 1.00 94.12 100 ALA A O 1
ATOM 777 N N . GLN A 1 101 ? 4.288 -3.346 -4.774 1.00 94.25 101 GLN A N 1
ATOM 778 C CA . GLN A 1 101 ? 3.806 -4.698 -4.460 1.00 94.25 101 GLN A CA 1
ATOM 779 C C . GLN A 1 101 ? 4.161 -5.142 -3.034 1.00 94.25 101 GLN A C 1
ATOM 781 O O . GLN A 1 101 ? 3.391 -5.857 -2.401 1.00 94.25 101 GLN A O 1
ATOM 786 N N . LYS A 1 102 ? 5.314 -4.720 -2.500 1.00 91.94 102 LYS A N 1
ATOM 787 C CA . LYS A 1 102 ? 5.669 -4.993 -1.098 1.00 91.94 102 LYS A CA 1
ATOM 788 C C . LYS A 1 102 ? 4.781 -4.226 -0.124 1.00 91.94 102 LYS A C 1
ATOM 790 O O . LYS A 1 102 ? 4.346 -4.812 0.861 1.00 91.94 102 LYS A O 1
ATOM 795 N N . VAL A 1 103 ? 4.512 -2.951 -0.411 1.00 94.44 103 VAL A N 1
ATOM 796 C CA . VAL A 1 103 ? 3.586 -2.123 0.378 1.00 94.44 103 VAL A CA 1
ATOM 797 C C . VAL A 1 103 ? 2.180 -2.722 0.362 1.00 94.44 103 VAL A C 1
ATOM 799 O O . VAL A 1 103 ? 1.572 -2.846 1.418 1.00 94.44 103 VAL A O 1
ATOM 802 N N . ASP A 1 104 ? 1.700 -3.158 -0.805 1.00 92.69 104 ASP A N 1
ATOM 803 C CA . ASP A 1 104 ? 0.409 -3.845 -0.967 1.00 92.69 104 ASP A CA 1
ATOM 804 C C . ASP A 1 104 ? 0.339 -5.154 -0.161 1.00 92.69 104 ASP A C 1
ATOM 806 O O . ASP A 1 104 ? -0.655 -5.439 0.498 1.00 92.69 104 ASP A O 1
ATOM 810 N N . GLY A 1 105 ? 1.442 -5.906 -0.109 1.00 91.50 105 GLY A N 1
ATOM 811 C CA . GLY A 1 105 ? 1.586 -7.087 0.748 1.00 91.50 105 GLY A CA 1
ATOM 812 C C . GLY A 1 105 ? 1.736 -6.799 2.250 1.00 91.50 105 GLY A C 1
ATOM 813 O O . GLY A 1 105 ? 2.042 -7.723 3.001 1.00 91.50 105 GLY A O 1
ATOM 814 N N . GLY A 1 106 ? 1.582 -5.546 2.695 1.00 90.31 106 GLY A N 1
ATOM 815 C CA . GLY A 1 106 ? 1.680 -5.129 4.101 1.00 90.31 106 GLY A CA 1
ATOM 816 C C . GLY A 1 106 ? 3.104 -4.863 4.603 1.00 90.31 106 GLY A C 1
ATOM 817 O O . GLY A 1 106 ? 3.298 -4.493 5.758 1.00 90.31 106 GLY A O 1
ATOM 818 N N . SER A 1 107 ? 4.124 -5.008 3.754 1.00 91.75 107 SER A N 1
ATOM 819 C CA . SER A 1 107 ? 5.520 -4.760 4.123 1.00 91.75 107 SER A CA 1
ATOM 820 C C . SER A 1 107 ? 5.889 -3.292 3.903 1.00 91.75 107 SER A C 1
ATOM 822 O O . SER A 1 107 ? 6.434 -2.926 2.857 1.00 91.75 107 SER A O 1
ATOM 824 N N . LEU A 1 108 ? 5.670 -2.459 4.921 1.00 90.00 108 LEU A N 1
ATOM 825 C CA . LEU A 1 108 ? 6.078 -1.046 4.911 1.00 90.00 108 LEU A CA 1
ATOM 826 C C . LEU A 1 108 ? 7.583 -0.851 5.170 1.00 90.00 108 LEU A C 1
ATOM 828 O O . LEU A 1 108 ? 8.132 0.208 4.862 1.00 90.00 108 LEU A O 1
ATOM 832 N N . ASP A 1 109 ? 8.278 -1.880 5.666 1.00 86.25 109 ASP A N 1
ATOM 833 C CA . ASP A 1 109 ? 9.722 -1.888 5.939 1.00 86.25 109 ASP A CA 1
ATOM 834 C C . ASP A 1 109 ? 10.562 -2.287 4.735 1.00 86.25 109 ASP A C 1
ATOM 836 O O . ASP A 1 109 ? 11.279 -3.287 4.709 1.00 86.25 109 ASP A O 1
ATOM 840 N N . HIS A 1 110 ? 10.490 -1.452 3.706 1.00 83.62 110 HIS A N 1
ATOM 841 C CA . HIS A 1 110 ? 11.396 -1.533 2.576 1.00 83.62 110 HIS A CA 1
ATOM 842 C C . HIS A 1 110 ? 12.348 -0.328 2.551 1.00 83.62 110 HIS A C 1
ATOM 844 O O . HIS A 1 110 ? 11.979 0.776 2.962 1.00 83.62 110 HIS A O 1
ATOM 850 N N . PRO A 1 111 ? 13.578 -0.498 2.031 1.00 86.31 111 PRO A N 1
ATOM 851 C CA . PRO A 1 111 ? 14.457 0.636 1.789 1.00 86.31 111 PRO A CA 1
ATOM 852 C C . PRO A 1 111 ? 13.795 1.629 0.817 1.00 86.31 111 PRO A C 1
ATOM 854 O O . PRO A 1 111 ? 13.020 1.202 -0.051 1.00 86.31 111 PRO A O 1
ATOM 857 N N . PRO A 1 112 ? 14.096 2.936 0.921 1.00 89.62 112 PRO A N 1
ATOM 858 C CA . PRO A 1 112 ? 13.581 3.932 -0.008 1.00 89.62 112 PRO A CA 1
ATOM 859 C C . PRO A 1 112 ? 13.933 3.575 -1.450 1.00 89.62 112 PRO A C 1
ATOM 861 O O . PRO A 1 112 ? 15.045 3.126 -1.747 1.00 89.62 112 PRO A O 1
ATOM 864 N N . VAL A 1 113 ? 12.997 3.801 -2.366 1.00 92.56 113 VAL A N 1
ATOM 865 C CA . VAL A 1 113 ? 13.282 3.667 -3.793 1.00 92.56 113 VAL A CA 1
ATOM 866 C C . VAL A 1 113 ? 14.165 4.842 -4.197 1.00 92.56 113 VAL A C 1
ATOM 868 O O . VAL A 1 113 ? 13.726 5.986 -4.157 1.00 92.56 113 VAL A O 1
ATOM 871 N N . VAL A 1 114 ? 15.418 4.563 -4.563 1.00 88.44 114 VAL A N 1
ATOM 872 C CA . VAL A 1 114 ? 16.383 5.587 -4.987 1.00 88.44 114 VAL A CA 1
ATOM 873 C C . VAL A 1 114 ? 16.556 5.547 -6.502 1.00 88.44 114 VAL A C 1
ATOM 875 O O . VAL A 1 114 ? 16.986 4.537 -7.075 1.00 88.44 114 VAL A O 1
ATOM 878 N N . VAL A 1 115 ? 16.261 6.678 -7.142 1.00 88.88 115 VAL A N 1
ATOM 879 C CA . VAL A 1 115 ? 16.532 6.936 -8.559 1.00 88.88 115 VAL A CA 1
ATOM 880 C C . VAL A 1 115 ? 17.694 7.924 -8.648 1.00 88.88 115 VAL A C 1
ATOM 882 O O . VAL A 1 115 ? 17.676 8.977 -8.022 1.00 88.88 115 VAL A O 1
ATOM 885 N N . GLN A 1 116 ? 18.747 7.560 -9.383 1.00 81.69 116 GLN A N 1
ATOM 886 C CA . GLN A 1 116 ? 19.988 8.349 -9.433 1.00 81.69 116 GLN A CA 1
ATOM 887 C C . GLN A 1 116 ? 19.855 9.633 -10.264 1.00 81.69 116 GLN A C 1
ATOM 889 O O . GLN A 1 116 ? 20.538 10.619 -9.989 1.00 81.69 116 GLN A O 1
ATOM 894 N N . ASN A 1 117 ? 19.007 9.619 -11.294 1.00 81.88 117 ASN A N 1
ATOM 895 C CA . ASN A 1 117 ? 18.795 10.771 -12.164 1.00 81.88 117 ASN A CA 1
ATOM 896 C C . ASN A 1 117 ? 17.741 11.686 -11.545 1.00 81.88 117 ASN A C 1
ATOM 898 O O . ASN A 1 117 ? 16.704 11.204 -11.111 1.00 81.88 117 ASN A O 1
ATOM 902 N N . LYS A 1 118 ? 17.982 13.000 -11.534 1.00 82.50 118 LYS A N 1
ATOM 903 C CA . LYS A 1 118 ? 17.011 14.004 -11.068 1.00 82.50 118 LYS A CA 1
ATOM 904 C C . LYS A 1 118 ? 15.971 14.312 -12.152 1.00 82.50 118 LYS A C 1
ATOM 906 O O . LYS A 1 118 ? 15.926 15.427 -12.661 1.00 82.50 118 LYS A O 1
ATOM 911 N N . ASP A 1 119 ? 15.216 13.299 -12.548 1.00 89.38 119 ASP A N 1
ATOM 912 C CA . ASP A 1 119 ? 14.127 13.381 -13.521 1.00 89.38 119 ASP A CA 1
ATOM 913 C C . ASP A 1 119 ? 12.768 13.121 -12.845 1.00 89.38 119 ASP A C 1
ATOM 915 O O . ASP A 1 119 ? 12.662 13.033 -11.617 1.00 89.38 119 ASP A O 1
ATOM 919 N N . GLU A 1 120 ? 11.709 13.009 -13.643 1.00 90.25 120 GLU A N 1
ATOM 920 C CA . GLU A 1 120 ? 10.348 12.759 -13.174 1.00 90.25 120 GLU A CA 1
ATOM 921 C C . GLU A 1 120 ? 10.236 11.452 -12.367 1.00 90.25 120 GLU A C 1
ATOM 923 O O . GLU A 1 120 ? 9.391 11.351 -11.474 1.00 90.25 120 GLU A O 1
ATOM 928 N N . PHE A 1 121 ? 11.107 10.464 -12.615 1.00 91.06 121 PHE A N 1
ATOM 929 C CA . PHE A 1 121 ? 11.123 9.219 -11.848 1.00 91.06 121 PHE A CA 1
ATOM 930 C C . PHE A 1 121 ? 11.703 9.411 -10.448 1.00 91.06 121 PHE A C 1
ATOM 932 O O . PHE A 1 121 ? 11.238 8.748 -9.521 1.00 91.06 121 PHE A O 1
ATOM 939 N N . ALA A 1 122 ? 12.673 10.313 -10.262 1.00 91.81 122 ALA A N 1
ATOM 940 C CA . ALA A 1 122 ? 13.119 10.684 -8.919 1.00 91.81 122 ALA A CA 1
ATOM 941 C C . ALA A 1 122 ? 12.009 11.381 -8.138 1.00 91.81 122 ALA A C 1
ATOM 943 O O . ALA A 1 122 ? 11.743 10.996 -7.004 1.00 91.81 122 ALA A O 1
ATOM 944 N N . THR A 1 123 ? 11.293 12.325 -8.756 1.00 94.06 123 THR A N 1
ATOM 945 C CA . THR A 1 123 ? 10.138 12.961 -8.105 1.00 94.06 123 THR A CA 1
ATOM 946 C C . THR A 1 123 ? 9.065 11.938 -7.733 1.00 94.06 123 THR A C 1
ATOM 948 O O . THR A 1 123 ? 8.553 11.964 -6.615 1.00 94.06 123 THR A O 1
ATOM 951 N N . LEU A 1 124 ? 8.749 10.999 -8.630 1.00 94.31 124 LEU A N 1
ATOM 952 C CA . LEU A 1 124 ? 7.789 9.933 -8.342 1.00 94.31 124 LEU A CA 1
ATOM 953 C C . LEU A 1 124 ? 8.263 9.023 -7.200 1.00 94.31 124 LEU A C 1
ATOM 955 O O . LEU A 1 124 ? 7.466 8.669 -6.334 1.00 94.31 124 LEU A O 1
ATOM 959 N N . ALA A 1 125 ? 9.548 8.667 -7.175 1.00 94.44 125 ALA A N 1
ATOM 960 C CA . ALA A 1 125 ? 10.127 7.871 -6.101 1.00 94.44 125 ALA A CA 1
ATOM 961 C C . ALA A 1 125 ? 10.090 8.604 -4.755 1.00 94.44 125 ALA A C 1
ATOM 963 O O . ALA A 1 125 ? 9.737 7.995 -3.748 1.00 94.44 125 ALA A O 1
ATOM 964 N N . ASP A 1 126 ? 10.371 9.906 -4.732 1.00 94.62 126 ASP A N 1
ATOM 965 C CA . ASP A 1 126 ? 10.295 10.726 -3.523 1.00 94.62 126 ASP A CA 1
ATOM 966 C C . ASP A 1 126 ? 8.864 10.803 -2.980 1.00 94.62 126 ASP A C 1
ATOM 968 O O . ASP A 1 126 ? 8.643 10.587 -1.787 1.00 94.62 126 ASP A O 1
ATOM 972 N N . VAL A 1 127 ? 7.877 11.045 -3.849 1.00 95.19 127 VAL A N 1
ATOM 973 C CA . VAL A 1 127 ? 6.456 11.065 -3.463 1.00 95.19 127 VAL A CA 1
ATOM 974 C C . VAL A 1 127 ? 6.005 9.691 -2.965 1.00 95.19 127 VAL A C 1
ATOM 976 O O . VAL A 1 127 ? 5.334 9.605 -1.936 1.00 95.19 127 VAL A O 1
ATOM 979 N N . PHE A 1 128 ? 6.411 8.614 -3.641 1.00 95.38 128 PHE A N 1
ATOM 980 C CA . PHE A 1 128 ? 6.132 7.247 -3.207 1.00 95.38 128 PHE A CA 1
ATOM 981 C C . PHE A 1 128 ? 6.735 6.962 -1.822 1.00 95.38 128 PHE A C 1
ATOM 983 O O . PHE A 1 128 ? 6.029 6.510 -0.925 1.00 95.38 128 PHE A O 1
ATOM 990 N N . ASN A 1 129 ? 8.009 7.305 -1.607 1.00 95.06 129 ASN A N 1
ATOM 991 C CA . ASN A 1 129 ? 8.686 7.123 -0.322 1.00 95.06 129 ASN A CA 1
ATOM 992 C C . ASN A 1 129 ? 8.013 7.935 0.799 1.00 95.06 129 ASN A C 1
ATOM 994 O O . ASN A 1 129 ? 7.853 7.429 1.910 1.00 95.06 129 ASN A O 1
ATOM 998 N N . GLN A 1 130 ? 7.584 9.173 0.521 1.00 95.44 130 GLN A N 1
ATOM 999 C CA . GLN A 1 130 ? 6.833 9.988 1.482 1.00 95.44 130 GLN A CA 1
ATOM 1000 C C . GLN A 1 130 ? 5.483 9.362 1.835 1.00 95.44 130 GLN A C 1
ATOM 1002 O O . GLN A 1 130 ? 5.111 9.343 3.008 1.00 95.44 130 GLN A O 1
ATOM 1007 N N . MET A 1 131 ? 4.753 8.849 0.843 1.00 95.38 131 MET A N 1
ATOM 1008 C CA . MET A 1 131 ? 3.478 8.167 1.061 1.00 95.38 131 MET A CA 1
ATOM 1009 C C . MET A 1 131 ? 3.664 6.925 1.938 1.00 95.38 131 MET A C 1
ATOM 1011 O O . MET A 1 131 ? 2.972 6.805 2.946 1.00 95.38 131 MET A O 1
ATOM 1015 N N . THR A 1 132 ? 4.625 6.050 1.619 1.00 95.69 132 THR A N 1
ATOM 1016 C CA . THR A 1 132 ? 4.919 4.865 2.442 1.00 95.69 132 THR A CA 1
ATOM 1017 C C . THR A 1 132 ? 5.335 5.257 3.859 1.00 95.69 132 THR A C 1
ATOM 1019 O O . THR A 1 132 ? 4.878 4.650 4.824 1.00 95.69 132 THR A O 1
ATOM 1022 N N . GLY A 1 133 ? 6.161 6.297 4.011 1.00 94.44 133 GLY A N 1
ATOM 1023 C CA . GLY A 1 133 ? 6.573 6.793 5.324 1.00 94.44 133 GLY A CA 1
ATOM 1024 C C . GLY A 1 133 ? 5.396 7.282 6.172 1.00 94.44 133 GLY A C 1
ATOM 1025 O O . GLY A 1 133 ? 5.310 6.943 7.348 1.00 94.44 133 GLY A O 1
ATOM 1026 N N . ARG A 1 134 ? 4.458 8.028 5.573 1.00 95.12 134 ARG A N 1
ATOM 1027 C CA . ARG A 1 134 ? 3.225 8.463 6.253 1.00 95.12 134 ARG A CA 1
ATOM 1028 C C . ARG A 1 134 ? 2.321 7.292 6.607 1.00 95.12 134 ARG A C 1
ATOM 1030 O O . ARG A 1 134 ? 1.754 7.290 7.691 1.00 95.12 134 ARG A O 1
ATOM 1037 N N . LEU A 1 135 ? 2.193 6.318 5.707 1.00 94.75 135 LEU A N 1
ATOM 1038 C CA . LEU A 1 135 ? 1.388 5.127 5.951 1.00 94.75 135 LEU A CA 1
ATOM 1039 C C . LEU A 1 135 ? 1.937 4.321 7.133 1.00 94.75 135 LEU A C 1
ATOM 1041 O O . LEU A 1 135 ? 1.148 3.897 7.965 1.00 94.75 135 LEU A O 1
ATOM 1045 N N . ARG A 1 136 ? 3.266 4.177 7.250 1.00 93.88 136 ARG A N 1
ATOM 1046 C CA . ARG A 1 136 ? 3.901 3.517 8.403 1.00 93.88 136 ARG A CA 1
ATOM 1047 C C . ARG A 1 136 ? 3.536 4.206 9.715 1.00 93.88 136 ARG A C 1
ATOM 1049 O O . ARG A 1 136 ? 2.963 3.568 10.581 1.00 93.88 136 ARG A O 1
ATOM 1056 N N . VAL A 1 137 ? 3.795 5.512 9.816 1.00 94.00 137 VAL A N 1
ATOM 1057 C CA . VAL A 1 137 ? 3.475 6.286 11.030 1.00 94.00 137 VAL A CA 1
ATOM 1058 C C . VAL A 1 137 ? 1.989 6.178 11.374 1.00 94.00 137 VAL A C 1
ATOM 1060 O O . VAL A 1 137 ? 1.634 6.003 12.530 1.00 94.00 137 VAL A O 1
ATOM 1063 N N . PHE A 1 138 ? 1.115 6.238 10.369 1.00 94.50 138 PHE A N 1
ATOM 1064 C CA . PHE A 1 138 ? -0.323 6.112 10.580 1.00 94.50 138 PHE A CA 1
ATOM 1065 C C . PHE A 1 138 ? -0.743 4.727 11.093 1.00 94.50 138 PHE A C 1
ATOM 1067 O O . PHE A 1 138 ? -1.642 4.642 11.926 1.00 94.50 138 PHE A O 1
ATOM 1074 N N . VAL A 1 139 ? -0.118 3.652 10.601 1.00 93.69 139 VAL A N 1
ATOM 1075 C CA . VAL A 1 139 ? -0.353 2.289 11.102 1.00 93.69 139 VAL A CA 1
ATOM 1076 C C . VAL A 1 139 ? 0.121 2.166 12.549 1.00 93.69 139 VAL A C 1
ATOM 1078 O O . VAL A 1 139 ? -0.664 1.722 13.382 1.00 93.69 139 VAL A O 1
ATOM 1081 N N . ASP A 1 140 ? 1.328 2.640 12.863 1.00 93.62 140 ASP A N 1
ATOM 1082 C CA . ASP A 1 140 ? 1.885 2.601 14.222 1.00 93.62 140 ASP A CA 1
ATOM 1083 C C . ASP A 1 140 ? 0.993 3.375 15.218 1.00 93.62 140 ASP A C 1
ATOM 1085 O O . ASP A 1 140 ? 0.653 2.879 16.295 1.00 93.62 140 ASP A O 1
ATOM 1089 N N . ASP A 1 141 ? 0.538 4.574 14.834 1.00 96.00 141 ASP A N 1
ATOM 1090 C CA . ASP A 1 141 ? -0.375 5.389 15.642 1.00 96.00 141 ASP A CA 1
ATOM 1091 C C . ASP A 1 141 ? -1.725 4.685 15.857 1.00 96.00 141 ASP A C 1
ATOM 1093 O O . ASP A 1 141 ? -2.277 4.705 16.962 1.00 96.00 141 ASP A O 1
ATOM 1097 N N . LEU A 1 142 ? -2.279 4.055 14.813 1.00 95.62 142 LEU A N 1
ATOM 1098 C CA . LEU A 1 142 ? -3.533 3.308 14.916 1.00 95.62 142 LEU A CA 1
ATOM 1099 C C . LEU A 1 142 ? -3.403 2.100 15.837 1.00 95.62 142 LEU A C 1
ATOM 1101 O O . LEU A 1 142 ? -4.305 1.877 16.644 1.00 95.62 142 LEU A O 1
ATOM 1105 N N . GLU A 1 143 ? -2.315 1.338 15.738 1.00 95.12 143 GLU A N 1
ATOM 1106 C CA . GLU A 1 143 ? -2.059 0.198 16.619 1.00 95.12 143 GLU A CA 1
ATOM 1107 C C . GLU A 1 143 ? -2.027 0.644 18.084 1.00 95.12 143 GLU A C 1
ATOM 1109 O O . GLU A 1 143 ? -2.749 0.084 18.913 1.00 95.12 143 GLU A O 1
ATOM 1114 N N . GLN A 1 144 ? -1.303 1.726 18.386 1.00 96.44 144 GLN A N 1
ATOM 1115 C CA . GLN A 1 144 ? -1.236 2.279 19.737 1.00 96.44 144 GLN A CA 1
ATOM 1116 C C . GLN A 1 144 ? -2.609 2.759 20.236 1.00 96.44 144 GLN A C 1
ATOM 1118 O O . GLN A 1 144 ? -2.997 2.493 21.377 1.00 96.44 144 GLN A O 1
ATOM 1123 N N . ILE A 1 145 ? -3.372 3.470 19.400 1.00 96.50 145 ILE A N 1
ATOM 1124 C CA . ILE A 1 145 ? -4.715 3.938 19.768 1.00 96.50 145 ILE A CA 1
ATOM 1125 C C . ILE A 1 145 ? -5.638 2.748 20.028 1.00 96.50 145 ILE A C 1
ATOM 1127 O O . ILE A 1 145 ? -6.375 2.749 21.016 1.00 96.50 145 ILE A O 1
ATOM 1131 N N . VAL A 1 146 ? -5.615 1.733 19.165 1.00 97.69 146 VAL A N 1
ATOM 1132 C CA . VAL A 1 146 ? -6.443 0.534 19.321 1.00 97.69 146 VAL A CA 1
ATOM 1133 C C . VAL A 1 146 ? -6.089 -0.195 20.612 1.00 97.69 146 VAL A C 1
ATOM 1135 O O . VAL A 1 146 ? -7.004 -0.571 21.345 1.00 97.69 146 VAL A O 1
ATOM 1138 N N . GLU A 1 147 ? -4.807 -0.343 20.939 1.00 96.56 147 GLU A N 1
ATOM 1139 C CA . GLU A 1 147 ? -4.364 -0.979 22.181 1.00 96.56 147 GLU A CA 1
ATOM 1140 C C . GLU A 1 147 ? -4.898 -0.236 23.413 1.00 96.56 147 GLU A C 1
ATOM 1142 O O . GLU A 1 147 ? -5.586 -0.831 24.249 1.00 96.56 147 GLU A O 1
ATOM 1147 N N . VAL A 1 148 ? -4.674 1.081 23.486 1.00 96.81 148 VAL A N 1
ATOM 1148 C CA . VAL A 1 148 ? -5.135 1.918 24.606 1.00 96.81 148 VAL A CA 1
ATOM 1149 C C . VAL A 1 148 ? -6.655 1.857 24.743 1.00 96.81 148 VAL A C 1
ATOM 1151 O O . VAL A 1 148 ? -7.178 1.626 25.832 1.00 96.81 148 VAL A O 1
ATOM 1154 N N . ARG A 1 149 ? -7.395 2.004 23.639 1.00 96.50 149 ARG A N 1
ATOM 1155 C CA . ARG A 1 149 ? -8.866 1.992 23.669 1.00 96.50 149 ARG A CA 1
ATOM 1156 C C . ARG A 1 149 ? -9.430 0.623 24.024 1.00 96.50 149 ARG A C 1
ATOM 1158 O O . ARG A 1 149 ? -10.452 0.554 24.703 1.00 96.50 149 ARG A O 1
ATOM 1165 N N . THR A 1 150 ? -8.775 -0.451 23.598 1.00 97.25 150 THR A N 1
ATOM 1166 C CA . THR A 1 150 ? -9.165 -1.817 23.966 1.00 97.25 150 THR A CA 1
ATOM 1167 C C . THR A 1 150 ? -8.939 -2.055 25.456 1.00 97.25 150 THR A C 1
ATOM 1169 O O . THR A 1 150 ? -9.799 -2.636 26.121 1.00 97.25 150 THR A O 1
ATOM 1172 N N . HIS A 1 151 ? -7.833 -1.549 26.003 1.00 96.81 151 HIS A N 1
ATOM 1173 C CA . HIS A 1 151 ? -7.555 -1.613 27.433 1.00 96.81 151 HIS A CA 1
ATOM 1174 C C . HIS A 1 151 ? -8.582 -0.820 28.258 1.00 96.81 151 HIS A C 1
ATOM 1176 O O . HIS A 1 151 ? -9.202 -1.384 29.162 1.00 96.81 151 HIS A O 1
ATOM 1182 N N . ASP A 1 152 ? -8.839 0.441 27.897 1.00 96.50 152 ASP A N 1
ATOM 1183 C CA . ASP A 1 152 ? -9.844 1.292 28.551 1.00 96.50 152 ASP A CA 1
ATOM 1184 C C . ASP A 1 152 ? -11.234 0.647 28.530 1.00 96.50 152 ASP A C 1
ATOM 1186 O O . ASP A 1 152 ? -11.943 0.630 29.539 1.00 96.50 152 ASP A O 1
ATOM 1190 N N . LEU A 1 153 ? -11.627 0.083 27.382 1.00 97.69 153 LEU A N 1
ATOM 1191 C CA . LEU A 1 153 ? -12.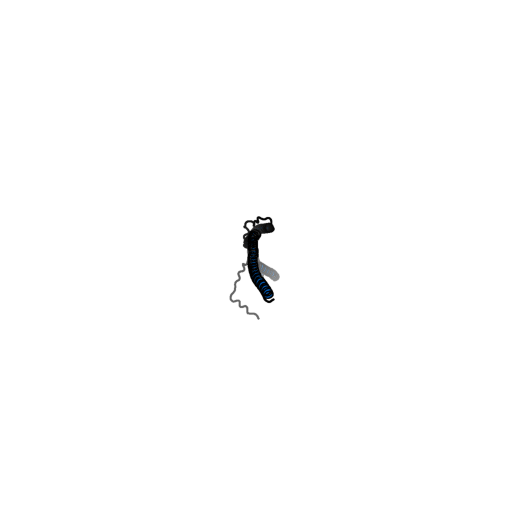905 -0.604 27.234 1.00 97.69 153 LEU A CA 1
ATOM 1192 C C . LEU A 1 153 ? -12.983 -1.838 28.137 1.00 97.69 153 LEU A C 1
ATOM 1194 O O . LEU A 1 153 ? -14.019 -2.075 28.758 1.00 97.69 153 LEU A O 1
ATOM 1198 N N . SER A 1 154 ? -11.896 -2.606 28.242 1.00 97.12 154 SER A N 1
ATOM 1199 C CA . SER A 1 154 ? -11.826 -3.762 29.137 1.00 97.12 154 SER A CA 1
ATOM 1200 C C . SER A 1 154 ? -11.984 -3.356 30.604 1.00 97.12 154 SER A C 1
ATOM 1202 O O . SER A 1 154 ? -12.697 -4.033 31.346 1.00 97.12 154 SER A O 1
ATOM 1204 N N . LEU A 1 155 ? -11.356 -2.255 31.028 1.00 97.38 155 LEU A N 1
ATOM 1205 C CA . LEU A 1 155 ? -11.486 -1.736 32.392 1.00 97.38 155 LEU A CA 1
ATOM 1206 C C . LEU A 1 155 ? -12.904 -1.232 32.675 1.00 97.38 155 LEU A C 1
ATOM 1208 O O . LEU A 1 155 ? -13.500 -1.603 33.685 1.00 97.38 155 LEU A O 1
ATOM 1212 N N . ALA A 1 156 ? -13.470 -0.437 31.764 1.00 96.19 156 ALA A N 1
ATOM 1213 C CA . ALA A 1 156 ? -14.831 0.076 31.893 1.00 96.19 156 ALA A CA 1
ATOM 1214 C C . ALA A 1 156 ? -15.866 -1.059 31.944 1.00 96.19 156 ALA A C 1
ATOM 1216 O O . ALA A 1 156 ? -16.796 -1.017 32.750 1.00 96.19 156 ALA A O 1
ATOM 1217 N N . LYS A 1 157 ? -15.676 -2.102 31.126 1.00 96.94 157 LYS A N 1
ATOM 1218 C CA . LYS A 1 157 ? -16.503 -3.310 31.157 1.00 96.94 157 LYS A CA 1
ATOM 1219 C C . LYS A 1 157 ? -16.403 -4.022 32.508 1.00 96.94 157 LYS A C 1
ATOM 1221 O O . LYS A 1 157 ? -17.438 -4.333 33.091 1.00 96.94 157 LYS A O 1
ATOM 1226 N N . ALA A 1 158 ? -15.193 -4.243 33.023 1.00 96.06 158 ALA A N 1
ATOM 1227 C CA . ALA A 1 158 ? -14.992 -4.913 34.308 1.00 96.06 158 ALA A CA 1
ATOM 1228 C C . ALA A 1 158 ? -15.636 -4.144 35.477 1.00 96.06 158 ALA A C 1
ATOM 1230 O O . ALA A 1 158 ? -16.239 -4.753 36.364 1.00 96.06 158 ALA A O 1
ATOM 1231 N N . GLU A 1 159 ? -15.560 -2.811 35.468 1.00 96.19 159 GLU A N 1
ATOM 1232 C CA . GLU A 1 159 ? -16.214 -1.978 36.483 1.00 96.19 159 GLU A CA 1
ATOM 1233 C C . GLU A 1 159 ? -17.743 -2.036 36.370 1.00 96.19 159 GLU A C 1
ATOM 1235 O O . GLU A 1 159 ? -18.432 -2.203 37.378 1.00 96.19 159 GLU A O 1
ATOM 1240 N N . ALA A 1 160 ? -18.288 -1.982 35.151 1.00 94.00 160 ALA A N 1
ATOM 1241 C CA . ALA A 1 160 ? -19.725 -2.125 34.926 1.00 94.00 160 ALA A CA 1
ATOM 1242 C C . ALA A 1 160 ? -20.248 -3.495 35.398 1.00 94.00 160 ALA A C 1
ATOM 1244 O O . ALA A 1 160 ? -21.275 -3.572 36.075 1.00 94.00 160 ALA A O 1
ATOM 1245 N N . GLU A 1 161 ? -19.522 -4.577 35.107 1.00 91.38 161 GLU A N 1
ATOM 1246 C CA . GLU A 1 161 ? -19.850 -5.926 35.580 1.00 91.38 161 GLU A CA 1
ATOM 1247 C C . GLU A 1 161 ? -19.796 -6.020 37.112 1.00 91.38 161 GLU A C 1
ATOM 1249 O O . GLU A 1 161 ? -20.694 -6.592 37.739 1.00 91.38 161 GLU A O 1
ATOM 1254 N N . ARG A 1 162 ? -18.785 -5.406 37.743 1.00 92.81 162 ARG A N 1
ATOM 1255 C CA . ARG A 1 162 ? -18.673 -5.340 39.205 1.00 92.81 162 ARG A CA 1
ATOM 1256 C C . ARG A 1 162 ? -19.851 -4.592 39.827 1.00 92.81 162 ARG A C 1
ATOM 1258 O O . ARG A 1 162 ? -20.448 -5.094 40.783 1.00 92.81 162 ARG A O 1
ATOM 1265 N N . ALA A 1 163 ? -20.201 -3.427 39.290 1.00 90.94 163 ALA A N 1
ATOM 1266 C CA . ALA A 1 163 ? -21.335 -2.637 39.753 1.00 90.94 163 ALA A CA 1
ATOM 1267 C C . ALA A 1 163 ? -22.653 -3.415 39.616 1.00 90.94 163 ALA A C 1
ATOM 1269 O O . ALA A 1 163 ? -23.453 -3.437 40.553 1.00 90.94 163 ALA A O 1
ATOM 1270 N N . ASN A 1 164 ? -22.850 -4.125 38.500 1.00 87.19 164 ASN A N 1
ATOM 1271 C CA . ASN A 1 164 ? -24.046 -4.936 38.280 1.00 87.19 164 ASN A CA 1
ATOM 1272 C C . ASN A 1 164 ? -24.146 -6.107 39.276 1.00 87.19 164 ASN A C 1
ATOM 1274 O O . ASN A 1 164 ? -25.207 -6.376 39.847 1.00 87.19 164 ASN A O 1
ATOM 1278 N N . LYS A 1 165 ? -23.016 -6.759 39.576 1.00 87.06 165 LYS A N 1
ATOM 1279 C CA . LYS A 1 165 ? -22.958 -7.808 40.603 1.00 87.06 165 LYS A CA 1
ATOM 1280 C C . LYS A 1 165 ? -23.312 -7.270 41.991 1.00 87.06 165 LYS A C 1
ATOM 1282 O O . LYS A 1 165 ? -24.085 -7.906 42.704 1.00 87.06 165 LYS A O 1
ATOM 1287 N N . ILE A 1 166 ? -22.786 -6.100 42.365 1.00 89.75 166 ILE A N 1
ATOM 1288 C CA . ILE A 1 166 ? -23.102 -5.449 43.647 1.00 89.75 166 ILE A CA 1
ATOM 1289 C C . ILE A 1 166 ? -24.587 -5.074 43.711 1.00 89.75 166 ILE A C 1
ATOM 1291 O O . ILE A 1 166 ? -25.233 -5.373 44.713 1.00 89.75 166 ILE A O 1
ATOM 1295 N N . LYS A 1 167 ? -25.150 -4.487 42.643 1.00 88.50 167 LYS A N 1
ATOM 1296 C CA . LYS A 1 167 ? -26.589 -4.180 42.533 1.00 88.50 167 LYS A CA 1
ATOM 1297 C C . LYS A 1 167 ? -27.431 -5.434 42.777 1.00 88.50 167 LYS A C 1
ATOM 1299 O O . LYS A 1 167 ? -28.327 -5.416 43.617 1.00 88.50 167 LYS A O 1
ATOM 1304 N N . SER A 1 168 ? -27.100 -6.529 42.097 1.00 85.75 168 SER A N 1
ATOM 1305 C CA . SER A 1 168 ? -27.819 -7.803 42.211 1.00 85.75 168 SER A CA 1
ATOM 1306 C C . SER A 1 168 ? -27.755 -8.376 43.632 1.00 85.75 168 SER A C 1
ATOM 1308 O O . SER A 1 168 ? -28.778 -8.759 44.197 1.00 85.75 168 SER A O 1
ATOM 1310 N N . GLN A 1 169 ? -26.566 -8.381 44.248 1.00 86.75 169 GLN A N 1
ATOM 1311 C CA . GLN A 1 169 ? -26.381 -8.837 45.631 1.00 86.75 169 GLN A CA 1
ATOM 1312 C C . GLN A 1 169 ? -27.140 -7.966 46.639 1.00 86.75 169 GLN A C 1
ATOM 1314 O O . GLN A 1 169 ? -27.755 -8.491 47.568 1.00 86.75 169 GLN A O 1
ATOM 1319 N N . PHE A 1 170 ? -27.122 -6.646 46.450 1.00 88.44 170 PHE A N 1
ATOM 1320 C CA . PHE A 1 170 ? -27.846 -5.705 47.297 1.00 88.44 170 PHE A CA 1
ATOM 1321 C C . PHE A 1 170 ? -29.358 -5.940 47.234 1.00 88.44 170 PHE A C 1
ATOM 1323 O O . PHE A 1 170 ? -29.986 -6.081 48.280 1.00 88.44 170 PHE A O 1
ATOM 1330 N N . LEU A 1 171 ? -29.938 -6.049 46.034 1.00 88.12 171 LEU A N 1
ATOM 1331 C CA . LEU A 1 171 ? -31.383 -6.247 45.865 1.00 88.12 171 LEU A CA 1
ATOM 1332 C C . LEU A 1 171 ? -31.856 -7.595 46.422 1.00 88.12 171 LE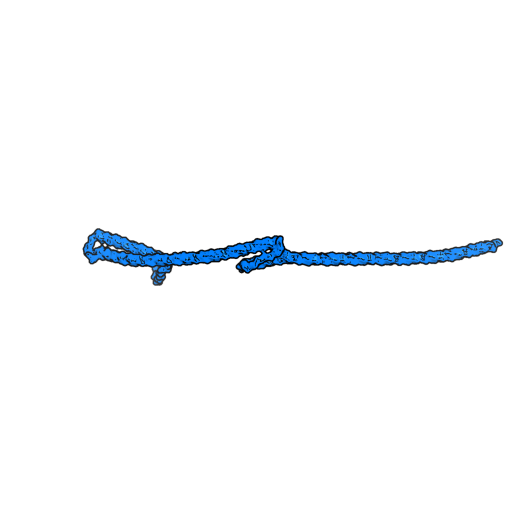U A C 1
ATOM 1334 O O . LEU A 1 171 ? -32.882 -7.647 47.103 1.00 88.12 171 LEU A O 1
ATOM 1338 N N . ALA A 1 172 ? -31.082 -8.664 46.213 1.00 86.00 172 ALA A N 1
ATOM 1339 C CA . ALA A 1 172 ? -31.376 -9.969 46.801 1.00 86.00 172 ALA A CA 1
ATOM 1340 C C . ALA A 1 172 ? -31.365 -9.922 48.341 1.00 86.00 172 ALA A C 1
ATOM 1342 O O . ALA A 1 172 ? -32.280 -10.439 48.983 1.00 86.00 172 ALA A O 1
ATOM 1343 N N . SER A 1 173 ? -30.355 -9.268 48.927 1.00 86.75 173 SER A N 1
ATOM 1344 C CA . SER A 1 173 ? -30.229 -9.116 50.380 1.00 86.75 173 SER A CA 1
ATOM 1345 C C . SER A 1 173 ? -31.370 -8.282 50.967 1.00 86.75 173 SER A C 1
ATOM 1347 O O . SER A 1 173 ? -32.083 -8.745 51.855 1.00 86.75 173 SER A O 1
ATOM 1349 N N . VAL A 1 174 ? -31.618 -7.087 50.417 1.00 88.19 174 VAL A N 1
ATOM 1350 C CA . VAL A 1 174 ? -32.673 -6.177 50.891 1.00 88.19 174 VAL A CA 1
ATOM 1351 C C . VAL A 1 174 ? -34.041 -6.841 50.845 1.00 88.19 174 VAL A C 1
ATOM 1353 O O . VAL A 1 174 ? -34.806 -6.722 51.796 1.00 88.19 174 VAL A O 1
ATOM 1356 N N . SER A 1 175 ? -34.358 -7.576 49.782 1.00 89.12 175 SER A N 1
ATOM 1357 C CA . SER A 1 175 ? -35.636 -8.278 49.723 1.00 89.12 175 SER A CA 1
ATOM 1358 C C . SER A 1 175 ? -35.780 -9.340 50.806 1.00 89.12 175 SER A C 1
ATOM 1360 O O . SER A 1 175 ? -36.827 -9.416 51.447 1.00 89.12 175 SER A O 1
ATOM 1362 N N . HIS A 1 176 ? -34.733 -10.123 51.073 1.00 89.44 176 HIS A N 1
ATOM 1363 C CA . HIS A 1 176 ? -34.773 -11.113 52.145 1.00 89.44 176 HIS A CA 1
ATOM 1364 C C . HIS A 1 176 ? -34.984 -10.454 53.522 1.00 89.44 176 HIS A C 1
ATOM 1366 O O . HIS A 1 176 ? -35.819 -10.907 54.318 1.00 89.44 176 HIS A O 1
ATOM 1372 N N . GLU A 1 177 ? -34.276 -9.350 53.769 1.00 90.06 177 GLU A N 1
ATOM 1373 C CA . GLU A 1 177 ? -34.378 -8.550 54.994 1.00 90.06 177 GLU A CA 1
ATOM 1374 C C . GLU A 1 177 ? -35.729 -7.835 55.136 1.00 90.06 177 GLU A C 1
ATOM 1376 O O . GLU A 1 177 ? -36.186 -7.629 56.255 1.00 90.06 177 GLU A O 1
ATOM 1381 N N . LEU A 1 178 ? -36.413 -7.493 54.038 1.00 89.38 178 LEU A N 1
ATOM 1382 C CA . LEU A 1 178 ? -37.759 -6.903 54.067 1.00 89.38 178 LEU A CA 1
ATOM 1383 C C . LEU A 1 178 ? -38.864 -7.960 54.190 1.00 89.38 178 LEU A C 1
ATOM 1385 O O . LEU A 1 178 ? -39.849 -7.748 54.900 1.00 89.38 178 LEU A O 1
ATOM 1389 N N . ARG A 1 179 ? -38.708 -9.119 53.541 1.00 87.69 179 ARG A N 1
ATOM 1390 C CA . ARG A 1 179 ? -39.705 -10.199 53.535 1.00 87.69 179 ARG A CA 1
ATOM 1391 C C . ARG A 1 179 ? -39.962 -10.743 54.937 1.00 87.69 179 ARG A C 1
ATOM 1393 O O . ARG A 1 179 ? -41.105 -11.005 55.295 1.00 87.69 179 ARG A O 1
ATOM 1400 N N . THR A 1 180 ? -38.908 -10.905 55.734 1.00 91.25 180 THR A N 1
ATOM 1401 C CA . THR A 1 180 ? -38.992 -11.467 57.091 1.00 91.25 180 THR A CA 1
ATOM 1402 C C . THR A 1 180 ? -39.857 -10.623 58.046 1.00 91.25 180 THR A C 1
ATOM 1404 O O . THR A 1 180 ? -40.845 -11.154 58.561 1.00 91.25 180 THR A O 1
ATOM 1407 N N . PRO A 1 181 ? -39.574 -9.324 58.275 1.00 89.44 181 PRO A N 1
ATOM 1408 C CA . PRO A 1 181 ? -40.402 -8.481 59.132 1.00 89.44 181 PRO A CA 1
ATOM 1409 C C . PRO A 1 181 ? -41.788 -8.228 58.536 1.00 89.44 181 PRO A C 1
ATOM 1411 O O . PRO A 1 181 ? -42.756 -8.170 59.289 1.00 89.44 181 PRO A O 1
ATOM 1414 N N . LEU A 1 182 ? -41.925 -8.132 57.207 1.00 90.75 182 LEU A N 1
ATOM 1415 C CA . LEU A 1 182 ? -43.231 -7.930 56.578 1.00 90.75 182 LEU A CA 1
ATOM 1416 C C . LEU A 1 182 ? -44.139 -9.152 56.757 1.00 90.75 182 LEU A C 1
ATOM 1418 O O . LEU A 1 182 ? -45.301 -9.000 57.124 1.00 90.75 182 LEU A O 1
ATOM 1422 N N . ASN A 1 183 ? -43.599 -10.364 56.598 1.00 88.75 183 ASN A N 1
ATOM 1423 C CA . ASN A 1 183 ? -44.323 -11.597 56.905 1.00 88.75 183 ASN A CA 1
ATOM 1424 C C . ASN A 1 183 ? -44.699 -11.680 58.387 1.00 88.75 183 ASN A C 1
ATOM 1426 O O . ASN A 1 183 ? -45.796 -12.130 58.710 1.00 88.75 183 ASN A O 1
ATOM 1430 N N . ALA A 1 184 ? -43.827 -11.233 59.295 1.00 92.25 184 ALA A N 1
ATOM 1431 C CA . ALA A 1 184 ? -44.159 -11.164 60.715 1.00 92.25 184 ALA A CA 1
ATOM 1432 C C . ALA A 1 184 ? -45.333 -10.203 60.971 1.00 92.25 184 ALA A C 1
ATOM 1434 O O . ALA A 1 184 ? -46.294 -10.594 61.629 1.00 92.25 184 ALA A O 1
ATOM 1435 N N . ILE A 1 185 ? -45.298 -8.990 60.401 1.00 89.62 185 ILE A N 1
ATOM 1436 C CA . ILE A 1 185 ? -46.395 -8.012 60.483 1.00 89.62 185 ILE A CA 1
ATOM 1437 C C . ILE A 1 185 ? -47.691 -8.627 59.950 1.00 89.62 185 ILE A C 1
ATOM 1439 O O . ILE A 1 185 ? -48.679 -8.652 60.673 1.00 89.62 185 ILE A O 1
ATOM 1443 N N . LEU A 1 186 ? -47.672 -9.197 58.740 1.00 91.62 186 LEU A N 1
ATOM 1444 C CA . LEU A 1 186 ? -48.836 -9.841 58.128 1.00 91.62 186 LEU A CA 1
ATOM 1445 C C . LEU A 1 186 ? -49.420 -10.942 59.021 1.00 91.62 186 LEU A C 1
ATOM 1447 O O . LEU A 1 186 ? -50.623 -10.943 59.273 1.00 91.62 186 LEU A O 1
ATOM 1451 N N . ASN A 1 187 ? -48.580 -11.839 59.544 1.00 90.88 187 ASN A N 1
ATOM 1452 C CA . ASN A 1 187 ? -49.021 -12.930 60.411 1.00 90.88 187 ASN A CA 1
ATOM 1453 C C . ASN A 1 187 ? -49.626 -12.412 61.721 1.00 90.88 187 ASN A C 1
ATOM 1455 O O . ASN A 1 187 ? -50.713 -12.840 62.098 1.00 90.88 187 ASN A O 1
ATOM 1459 N N . PHE A 1 188 ? -48.975 -11.463 62.401 1.00 90.94 188 PHE A N 1
ATOM 1460 C CA . PHE A 1 188 ? -49.505 -10.903 63.647 1.00 90.94 188 PHE A CA 1
ATOM 1461 C C . PHE A 1 188 ? -50.799 -10.116 63.419 1.00 90.94 188 PHE A C 1
ATOM 1463 O O . PHE A 1 188 ? -51.752 -10.284 64.181 1.00 90.94 188 PHE A O 1
ATOM 1470 N N . THR A 1 189 ? -50.881 -9.314 62.354 1.00 92.62 189 THR A N 1
ATOM 1471 C CA . THR A 1 189 ? -52.111 -8.614 61.960 1.00 92.62 189 THR A CA 1
ATOM 1472 C C . THR A 1 189 ? -53.237 -9.609 61.661 1.00 92.62 189 THR A C 1
ATOM 1474 O O . THR A 1 189 ? -54.360 -9.411 62.125 1.00 92.62 189 THR A O 1
ATOM 1477 N N . GLN A 1 190 ? -52.940 -10.714 60.967 1.00 89.75 190 GLN A N 1
ATOM 1478 C CA . GLN A 1 190 ? -53.900 -11.784 60.687 1.00 89.75 190 GLN A CA 1
ATOM 1479 C C . GLN A 1 190 ? -54.373 -12.471 61.977 1.00 89.75 190 GLN A C 1
ATOM 1481 O O . GLN A 1 190 ? -55.575 -12.642 62.168 1.00 89.75 190 GLN A O 1
ATOM 1486 N N . PHE A 1 191 ? -53.464 -12.820 62.892 1.00 92.00 191 PHE A N 1
ATOM 1487 C CA . PHE A 1 191 ? -53.815 -13.453 64.166 1.00 92.00 191 PHE A CA 1
ATOM 1488 C C . PHE A 1 191 ? -54.745 -12.573 65.006 1.00 92.00 191 PHE A C 1
ATOM 1490 O O . PHE A 1 191 ? -55.750 -13.066 65.522 1.00 92.00 191 PHE A O 1
ATOM 1497 N N . VAL A 1 192 ? -54.469 -11.266 65.081 1.00 91.31 192 VAL A N 1
ATOM 1498 C CA . VAL A 1 192 ? -55.354 -10.304 65.755 1.00 91.31 192 VAL A CA 1
ATOM 1499 C C . VAL A 1 192 ? -56.703 -10.201 65.034 1.00 91.31 192 VAL A C 1
ATOM 1501 O O . VAL A 1 192 ? -57.736 -10.250 65.693 1.00 91.31 192 VAL A O 1
ATOM 1504 N N . SER A 1 193 ? -56.717 -10.135 63.696 1.00 90.00 193 SER A N 1
ATOM 1505 C CA . SER A 1 193 ? -57.954 -10.059 62.895 1.00 90.00 193 SER A CA 1
ATOM 1506 C C . SER A 1 193 ? -58.857 -11.287 63.088 1.00 90.00 193 SER A C 1
ATOM 1508 O O . SER A 1 193 ? -60.075 -11.163 63.172 1.00 90.00 193 SER A O 1
ATOM 1510 N N . THR A 1 194 ? -58.263 -12.475 63.246 1.00 88.31 194 THR A N 1
ATOM 1511 C CA . THR A 1 194 ? -58.992 -13.735 63.503 1.00 88.31 194 THR A CA 1
ATOM 1512 C C . THR A 1 194 ? -59.465 -13.916 64.950 1.00 88.31 194 THR A C 1
ATOM 1514 O O . THR A 1 194 ? -60.064 -14.940 65.270 1.00 88.31 194 THR A O 1
ATOM 1517 N N . GLY A 1 195 ? -59.193 -12.955 65.837 1.00 88.12 195 GLY A N 1
ATOM 1518 C CA . GLY A 1 195 ? -59.575 -13.020 67.249 1.00 88.12 195 GLY A CA 1
ATOM 1519 C C . GLY A 1 195 ? -58.714 -13.953 68.109 1.00 88.12 195 GLY A C 1
ATOM 1520 O O . GLY A 1 195 ? -59.053 -14.230 69.258 1.00 88.12 195 GLY A O 1
ATOM 1521 N N . MET A 1 196 ? -57.571 -14.423 67.593 1.00 89.69 196 MET A N 1
ATOM 1522 C CA . MET A 1 196 ? -56.686 -15.378 68.279 1.00 89.69 196 MET A CA 1
ATOM 1523 C C . MET A 1 196 ? -56.054 -14.803 69.564 1.00 89.69 196 MET A C 1
ATOM 1525 O O . MET A 1 196 ? -55.632 -15.555 70.439 1.00 89.69 196 MET A O 1
ATOM 1529 N N . PHE A 1 197 ? -56.024 -13.471 69.697 1.00 89.69 197 PHE A N 1
ATOM 1530 C CA . PHE A 1 197 ? -55.523 -12.742 70.870 1.00 89.69 197 PHE A CA 1
ATOM 1531 C C . PHE A 1 197 ? -56.618 -11.969 71.636 1.00 89.69 197 PHE A C 1
ATOM 1533 O O . PHE A 1 197 ? -56.293 -11.136 72.481 1.00 89.69 197 PHE A O 1
ATOM 1540 N N . GLY A 1 198 ? -57.901 -12.230 71.358 1.00 89.06 198 GLY A N 1
ATOM 1541 C CA . GLY A 1 198 ? -59.048 -11.575 72.003 1.00 89.06 198 GLY A CA 1
ATOM 1542 C C . GLY A 1 198 ? -60.127 -11.128 71.013 1.00 89.06 198 GLY A C 1
ATOM 1543 O O . GLY A 1 198 ? -59.914 -11.142 69.804 1.00 89.06 198 GLY A O 1
ATOM 1544 N N . GLU A 1 199 ? -61.293 -10.721 71.521 1.00 89.38 199 GLU A N 1
ATOM 1545 C CA . GLU A 1 199 ? -62.393 -10.237 70.677 1.00 89.38 199 GLU A CA 1
ATOM 1546 C C . GLU A 1 199 ? -62.031 -8.917 69.976 1.00 89.38 199 GLU A C 1
ATOM 1548 O O . GLU A 1 199 ? -61.589 -7.953 70.605 1.00 89.38 199 GLU A O 1
ATOM 1553 N N . VAL A 1 200 ? -62.260 -8.869 68.664 1.00 90.69 200 VAL A N 1
ATOM 1554 C CA . VAL A 1 200 ? -62.083 -7.686 67.811 1.00 90.69 200 VAL A CA 1
ATOM 1555 C C . VAL A 1 200 ? -63.430 -7.245 67.255 1.00 90.69 200 VAL A C 1
ATOM 1557 O O . VAL A 1 200 ? -64.235 -8.058 66.805 1.00 90.69 200 VAL A O 1
ATOM 1560 N N . ASN A 1 201 ? -63.688 -5.939 67.279 1.00 92.44 201 ASN A N 1
ATOM 1561 C CA . ASN A 1 201 ? -64.928 -5.382 66.746 1.00 92.44 201 ASN A CA 1
ATOM 1562 C C . ASN A 1 201 ? -64.889 -5.268 65.204 1.00 92.44 201 ASN A C 1
ATOM 1564 O O . ASN A 1 201 ? -63.806 -5.261 64.612 1.00 92.44 201 ASN A O 1
ATOM 1568 N N . PRO A 1 202 ? -66.046 -5.105 64.531 1.00 91.00 202 PRO A N 1
ATOM 1569 C CA . PRO A 1 202 ? -66.106 -5.083 63.066 1.00 91.00 202 PRO A CA 1
ATOM 1570 C C . PRO A 1 202 ? -65.212 -4.022 62.405 1.00 91.00 202 PRO A C 1
ATOM 1572 O O . PRO A 1 202 ? -64.614 -4.276 61.364 1.00 91.00 202 PRO A O 1
ATOM 1575 N N . LYS A 1 203 ? -65.065 -2.847 63.029 1.00 90.50 203 LYS A N 1
ATOM 1576 C CA . LYS A 1 203 ? -64.242 -1.749 62.501 1.00 90.50 203 LYS A CA 1
ATOM 1577 C C . LYS A 1 203 ? -62.740 -2.035 62.631 1.00 90.50 203 LYS A C 1
ATOM 1579 O O . LYS A 1 203 ? -61.959 -1.636 61.772 1.00 90.50 203 LYS A O 1
ATOM 1584 N N . GLN A 1 204 ? -62.329 -2.734 63.692 1.00 91.31 204 GLN A N 1
ATOM 1585 C CA . GLN A 1 204 ? -60.950 -3.207 63.856 1.00 91.31 204 GLN A CA 1
ATOM 1586 C C . GLN A 1 204 ? -60.602 -4.255 62.798 1.00 91.31 204 GLN A C 1
ATOM 1588 O O . GLN A 1 204 ? -59.531 -4.166 62.207 1.00 91.31 204 GLN A O 1
ATOM 1593 N N . VAL A 1 205 ? -61.509 -5.195 62.515 1.00 90.88 205 VAL A N 1
ATOM 1594 C CA . VAL A 1 205 ? -61.322 -6.201 61.455 1.00 90.88 205 VAL A CA 1
ATOM 1595 C C . VAL A 1 205 ? -61.138 -5.533 60.089 1.00 90.88 205 VAL A C 1
ATOM 1597 O O . VAL A 1 205 ? -60.201 -5.873 59.370 1.00 90.88 205 VAL A O 1
ATOM 1600 N N . GLU A 1 206 ? -61.964 -4.537 59.753 1.00 91.50 206 GLU A N 1
ATOM 1601 C CA . GLU A 1 206 ? -61.833 -3.768 58.506 1.00 91.50 206 GLU A CA 1
ATOM 1602 C C . GLU A 1 206 ? -60.451 -3.099 58.382 1.00 91.50 206 GLU A C 1
ATOM 1604 O O . GLU A 1 206 ? -59.761 -3.277 57.379 1.00 91.50 206 GLU A O 1
ATOM 1609 N N . MET A 1 207 ? -59.993 -2.396 59.426 1.00 90.56 207 MET A N 1
ATOM 1610 C CA . MET A 1 207 ? -58.669 -1.757 59.435 1.00 90.56 207 MET A CA 1
ATOM 1611 C C . MET A 1 207 ? -57.515 -2.768 59.353 1.00 90.56 207 MET A C 1
ATOM 1613 O O . MET A 1 207 ? -56.541 -2.520 58.644 1.00 90.56 207 MET A O 1
ATOM 1617 N N . LEU A 1 208 ? -57.606 -3.903 60.051 1.00 93.06 208 LEU A N 1
ATOM 1618 C CA . LEU A 1 208 ? -56.580 -4.951 60.011 1.00 93.06 208 LEU A CA 1
ATOM 1619 C C . LEU A 1 208 ? -56.497 -5.602 58.625 1.00 93.06 208 LEU A C 1
ATOM 1621 O O . LEU A 1 208 ? -55.394 -5.848 58.141 1.00 93.06 208 LEU A O 1
ATOM 1625 N N . ASN A 1 209 ? -57.630 -5.814 57.954 1.00 89.69 209 ASN A N 1
ATOM 1626 C CA . ASN A 1 209 ? -57.651 -6.343 56.589 1.00 89.69 209 ASN A CA 1
ATOM 1627 C C . ASN A 1 209 ? -56.997 -5.375 55.593 1.00 89.69 209 ASN A C 1
ATOM 1629 O O . ASN A 1 209 ? -56.202 -5.812 54.768 1.00 89.69 209 ASN A O 1
ATOM 1633 N N . ILE A 1 210 ? -57.211 -4.061 55.736 1.00 90.62 210 ILE A N 1
ATOM 1634 C CA . ILE A 1 210 ? -56.505 -3.052 54.925 1.00 90.62 210 ILE A CA 1
ATOM 1635 C C . ILE A 1 210 ? -54.982 -3.151 55.119 1.00 90.62 210 ILE A C 1
ATOM 1637 O O . ILE A 1 210 ? -54.223 -3.027 54.156 1.00 90.62 210 ILE A O 1
ATOM 1641 N N . VAL A 1 211 ? -54.504 -3.376 56.347 1.00 91.69 211 VAL A N 1
ATOM 1642 C CA . VAL A 1 211 ? -53.066 -3.567 56.615 1.00 91.69 211 VAL A CA 1
ATOM 1643 C C . VAL A 1 211 ? -52.545 -4.842 55.944 1.00 91.69 211 VAL A C 1
ATOM 1645 O O . VAL A 1 211 ? -51.471 -4.811 55.340 1.00 91.69 211 VAL A O 1
ATOM 1648 N N . VAL A 1 212 ? -53.305 -5.940 56.001 1.00 90.44 212 VAL A N 1
ATOM 1649 C CA . VAL A 1 212 ? -52.949 -7.206 55.339 1.00 90.44 212 VAL A CA 1
ATOM 1650 C C . VAL A 1 212 ? -52.868 -7.037 53.822 1.00 90.44 212 VAL A C 1
ATOM 1652 O O . VAL A 1 212 ? -51.872 -7.442 53.222 1.00 90.44 212 VAL A O 1
ATOM 1655 N N . ASP A 1 213 ? -53.865 -6.407 53.204 1.00 90.00 213 ASP A N 1
ATOM 1656 C CA . ASP A 1 213 ? -53.908 -6.212 51.752 1.00 90.00 213 ASP A CA 1
ATOM 1657 C C . ASP A 1 213 ? -52.746 -5.336 51.267 1.00 90.00 213 ASP A C 1
ATOM 1659 O O . ASP A 1 213 ? -52.049 -5.697 50.315 1.00 90.00 213 ASP A O 1
ATOM 1663 N N . ASN A 1 214 ? -52.451 -4.239 51.973 1.00 90.88 214 ASN A N 1
ATOM 1664 C CA . ASN A 1 214 ? -51.298 -3.391 51.659 1.00 90.88 214 ASN A CA 1
ATOM 1665 C C . ASN A 1 214 ? -49.963 -4.128 51.842 1.00 90.88 214 ASN A C 1
ATOM 1667 O O . ASN A 1 214 ? -49.058 -3.982 51.019 1.00 90.88 214 ASN A O 1
ATOM 1671 N N . GLY A 1 215 ? -49.829 -4.940 52.894 1.00 91.25 215 GLY A N 1
ATOM 1672 C CA . GLY A 1 215 ? -48.620 -5.731 53.119 1.00 91.25 215 GLY A CA 1
ATOM 1673 C C . GLY A 1 215 ? -48.414 -6.803 52.044 1.00 91.25 215 GLY A C 1
ATOM 1674 O O . GLY A 1 215 ? -47.293 -6.987 51.573 1.00 91.25 215 GLY A O 1
ATOM 1675 N N . ARG A 1 216 ? -49.488 -7.462 51.587 1.00 90.44 216 ARG A N 1
ATOM 1676 C CA . ARG A 1 216 ? -49.438 -8.404 50.456 1.00 90.44 216 ARG A CA 1
ATOM 1677 C C . ARG A 1 216 ? -49.047 -7.709 49.157 1.00 90.44 216 ARG A C 1
ATOM 1679 O O . ARG A 1 216 ? -48.208 -8.229 48.426 1.00 90.44 216 ARG A O 1
ATOM 1686 N N . HIS A 1 217 ? -49.609 -6.531 48.892 1.00 90.88 217 HIS A N 1
ATOM 1687 C CA . HIS A 1 217 ? -49.268 -5.750 47.706 1.00 90.88 217 HIS A CA 1
ATOM 1688 C C . HIS A 1 217 ? -47.792 -5.322 47.699 1.00 90.88 217 HIS A C 1
ATOM 1690 O O . HIS A 1 217 ? -47.110 -5.470 46.687 1.00 90.88 217 HIS A O 1
ATOM 1696 N N . LEU A 1 218 ? -47.260 -4.872 48.840 1.00 90.81 218 LEU A N 1
ATOM 1697 C CA . LEU A 1 218 ? -45.842 -4.533 48.971 1.00 90.81 218 LEU A CA 1
ATOM 1698 C C . LEU A 1 218 ? -44.930 -5.751 48.752 1.00 90.81 218 LEU A C 1
ATOM 1700 O O . LEU A 1 218 ? -43.896 -5.631 48.100 1.00 90.81 218 LEU A O 1
ATOM 1704 N N . LEU A 1 219 ? -45.314 -6.924 49.266 1.00 88.69 219 LEU A N 1
ATOM 1705 C CA . LEU A 1 219 ? -44.561 -8.164 49.065 1.00 88.69 219 LEU A CA 1
ATOM 1706 C C . LEU A 1 219 ? -44.498 -8.554 47.578 1.00 88.69 219 LEU A C 1
ATOM 1708 O O . LEU A 1 219 ? -43.442 -8.966 47.104 1.00 88.69 219 LEU A O 1
ATOM 1712 N N . ALA A 1 220 ? -45.606 -8.388 46.846 1.00 89.19 220 ALA A N 1
ATOM 1713 C CA . ALA A 1 220 ? -45.656 -8.616 45.403 1.00 89.19 220 ALA A CA 1
ATOM 1714 C C . ALA A 1 220 ? -44.705 -7.670 44.652 1.00 89.19 220 ALA A C 1
ATOM 1716 O O . ALA A 1 220 ? -43.847 -8.139 43.913 1.00 89.19 220 ALA A O 1
ATOM 1717 N N . LEU A 1 221 ? -44.751 -6.364 44.943 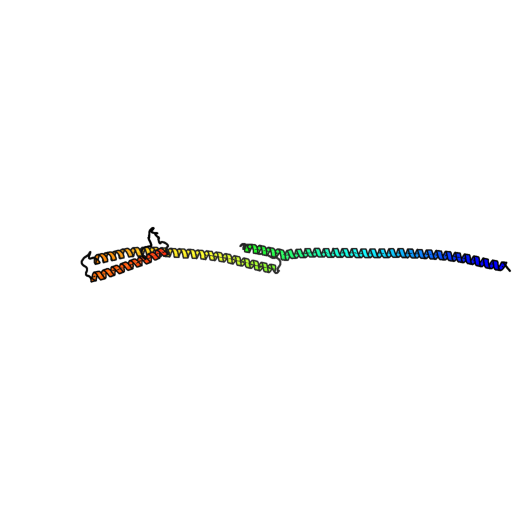1.00 89.12 221 LEU A N 1
ATOM 1718 C CA . LEU A 1 221 ? -43.845 -5.378 44.335 1.00 89.12 221 LEU A CA 1
ATOM 1719 C C . LEU A 1 221 ? -42.362 -5.675 44.607 1.00 89.12 221 LEU A C 1
ATOM 1721 O O . LEU A 1 221 ? -41.514 -5.497 43.734 1.00 89.12 221 LEU A O 1
ATOM 1725 N N . ILE A 1 222 ? -42.033 -6.122 45.823 1.00 88.06 222 ILE A N 1
ATOM 1726 C CA . ILE A 1 222 ? -40.664 -6.511 46.180 1.00 88.06 222 ILE A CA 1
ATOM 1727 C C . ILE A 1 222 ? -40.211 -7.730 45.365 1.00 88.06 222 ILE A C 1
ATOM 1729 O O . ILE A 1 222 ? -39.061 -7.758 44.922 1.00 88.06 222 ILE A O 1
ATOM 1733 N N . ASN A 1 223 ? -41.086 -8.718 45.161 1.00 86.44 223 ASN A N 1
ATOM 1734 C CA . ASN A 1 223 ? -40.779 -9.884 44.331 1.00 86.44 223 ASN A CA 1
ATOM 1735 C C . ASN A 1 223 ? -40.580 -9.488 42.863 1.00 86.44 223 ASN A C 1
ATOM 1737 O O . ASN A 1 223 ? -39.567 -9.869 42.283 1.00 86.44 223 ASN A O 1
ATOM 1741 N N . ASP A 1 224 ? -41.455 -8.644 42.310 1.00 88.19 224 ASP A N 1
ATOM 1742 C CA . ASP A 1 224 ? -41.362 -8.189 40.918 1.00 88.19 224 ASP A CA 1
ATOM 1743 C C . ASP A 1 224 ? -40.018 -7.488 40.633 1.00 88.19 224 ASP A C 1
ATOM 1745 O O . ASP A 1 224 ? -39.351 -7.768 39.635 1.00 88.19 224 ASP A O 1
ATOM 1749 N N . ILE A 1 225 ? -39.558 -6.612 41.538 1.00 86.81 225 ILE A N 1
ATOM 1750 C CA . ILE A 1 225 ? -38.247 -5.937 41.422 1.00 86.81 225 ILE A CA 1
ATOM 1751 C C . ILE A 1 225 ? -37.089 -6.947 41.439 1.00 86.81 225 ILE A C 1
ATOM 1753 O O . ILE A 1 225 ? -36.069 -6.768 40.760 1.00 86.81 225 ILE A O 1
ATOM 1757 N N . LEU A 1 226 ? -37.223 -8.009 42.228 1.00 84.62 226 LEU A N 1
ATOM 1758 C CA . LEU A 1 226 ? -36.205 -9.042 42.363 1.00 84.62 226 LEU A CA 1
ATOM 1759 C C . LEU A 1 226 ? -36.126 -9.922 41.122 1.00 84.62 226 LEU A C 1
ATOM 1761 O O . LEU A 1 226 ? -35.027 -10.243 40.671 1.00 84.62 226 LEU A O 1
ATOM 1765 N N . ASP A 1 227 ? -37.275 -10.267 40.556 1.00 85.19 227 ASP A N 1
ATOM 1766 C CA . ASP A 1 227 ? -37.359 -11.060 39.339 1.00 85.19 227 ASP A CA 1
ATOM 1767 C C . ASP A 1 227 ? -36.777 -10.290 38.151 1.00 85.19 227 ASP A C 1
ATOM 1769 O O . ASP A 1 227 ? -35.932 -10.832 37.438 1.00 85.19 227 ASP A O 1
ATOM 1773 N N . VAL A 1 228 ? -37.068 -8.988 38.019 1.00 84.44 228 VAL A N 1
ATOM 1774 C CA . VAL A 1 228 ? -36.392 -8.114 37.038 1.00 84.44 228 VAL A CA 1
ATOM 1775 C C . VAL A 1 228 ? -34.872 -8.129 37.230 1.00 84.44 228 VAL A C 1
ATOM 1777 O O . VAL A 1 228 ? -34.121 -8.250 36.263 1.00 84.44 228 VAL A O 1
ATOM 1780 N N . SER A 1 229 ? -34.400 -8.076 38.476 1.00 83.38 229 SER A N 1
ATOM 1781 C CA . SER A 1 229 ? -32.962 -8.094 38.777 1.00 83.38 229 SER A CA 1
ATOM 1782 C C . SER A 1 229 ? -32.294 -9.429 38.429 1.00 83.38 229 SER A C 1
ATOM 1784 O O . SER A 1 229 ? -31.159 -9.445 37.957 1.00 83.38 229 SER A O 1
ATOM 1786 N N . LYS A 1 230 ? -32.989 -10.558 38.620 1.00 80.25 230 LYS A N 1
ATOM 1787 C CA . LYS A 1 230 ? -32.509 -11.883 38.194 1.00 80.25 230 LYS A CA 1
ATOM 1788 C C . LYS A 1 230 ? -32.455 -12.008 36.674 1.00 80.25 230 LYS A C 1
ATOM 1790 O O . LYS A 1 230 ? -31.506 -12.599 36.164 1.00 80.25 230 LYS A O 1
ATOM 1795 N N . ILE A 1 231 ? -33.429 -11.437 35.961 1.00 83.00 231 ILE A N 1
ATOM 1796 C CA . ILE A 1 231 ? -33.451 -11.401 34.492 1.00 83.00 231 ILE A CA 1
ATOM 1797 C C . ILE A 1 231 ? -32.262 -10.592 33.963 1.00 83.00 231 ILE A C 1
ATOM 1799 O O . ILE A 1 231 ? -31.515 -11.095 33.126 1.00 83.00 231 ILE A O 1
ATOM 1803 N N . GLU A 1 232 ? -32.035 -9.380 34.484 1.00 77.25 232 GLU A N 1
ATOM 1804 C CA . GLU A 1 232 ? -30.890 -8.534 34.100 1.00 77.25 232 GLU A CA 1
ATOM 1805 C C . GLU A 1 232 ? -29.534 -9.210 34.367 1.00 77.25 232 GLU A C 1
ATOM 1807 O O . GLU A 1 232 ? -28.570 -8.986 33.634 1.00 77.25 232 GLU A O 1
ATOM 1812 N N . ALA A 1 233 ? -29.455 -10.049 35.404 1.00 75.88 233 ALA A N 1
ATOM 1813 C CA . ALA A 1 233 ? -28.263 -10.820 35.748 1.00 75.88 233 ALA A CA 1
ATOM 1814 C C . ALA A 1 233 ? -28.143 -12.161 34.993 1.00 75.88 233 ALA A C 1
ATOM 1816 O O . ALA A 1 233 ? -27.154 -12.870 35.184 1.00 75.88 233 ALA A O 1
ATOM 1817 N N . GLY A 1 234 ? -29.130 -12.535 34.169 1.00 74.06 234 GLY A N 1
ATOM 1818 C CA . GLY A 1 234 ? -29.173 -13.830 33.480 1.00 74.06 234 GLY A CA 1
ATOM 1819 C C . GLY A 1 234 ? -29.297 -15.039 34.418 1.00 74.06 234 GLY A C 1
ATOM 1820 O O . GLY A 1 234 ? -28.935 -16.145 34.035 1.00 74.06 234 GLY A O 1
ATOM 1821 N N . ALA A 1 235 ? -29.777 -14.834 35.647 1.00 71.00 235 ALA A N 1
ATOM 1822 C CA . ALA A 1 235 ? -29.862 -15.836 36.712 1.00 71.00 235 ALA A CA 1
ATOM 1823 C C . ALA A 1 235 ? -31.288 -16.394 36.901 1.00 71.00 235 ALA A C 1
ATOM 1825 O O . ALA A 1 235 ? -31.642 -16.845 37.991 1.00 71.00 235 ALA A O 1
ATOM 1826 N N . LEU A 1 236 ? -32.139 -16.292 35.875 1.00 74.50 236 LEU A N 1
ATOM 1827 C CA . LEU A 1 236 ? -33.488 -16.844 35.922 1.00 74.50 236 LEU A CA 1
ATOM 1828 C C . LEU A 1 236 ? -33.431 -18.346 35.611 1.00 74.50 236 LEU A C 1
ATOM 1830 O O . LEU A 1 236 ? -33.225 -18.735 34.462 1.00 74.50 236 LEU A O 1
ATOM 1834 N N . ASP A 1 237 ? -33.631 -19.180 36.628 1.00 66.06 237 ASP A N 1
ATOM 1835 C CA . ASP A 1 237 ? -33.809 -20.617 36.433 1.00 66.06 237 ASP A CA 1
ATOM 1836 C C . ASP A 1 237 ? -35.222 -20.875 35.891 1.00 66.06 237 ASP A C 1
ATOM 1838 O O . ASP A 1 237 ? -36.221 -20.711 36.594 1.00 66.06 237 ASP A O 1
ATOM 1842 N N . LEU A 1 238 ? -35.303 -21.239 34.610 1.00 70.25 238 LEU A N 1
ATOM 1843 C CA . LEU A 1 238 ? -36.539 -21.687 33.977 1.00 70.25 238 LEU A CA 1
ATOM 1844 C C . LEU A 1 238 ? -36.711 -23.181 34.241 1.00 70.25 238 LEU A C 1
ATOM 1846 O O . LEU A 1 238 ? -35.921 -23.998 33.768 1.00 70.25 238 LEU A O 1
ATOM 1850 N N . PHE A 1 239 ? -37.765 -23.535 34.967 1.00 67.75 239 PHE A N 1
ATOM 1851 C CA . PHE A 1 239 ? -38.191 -24.920 35.114 1.00 67.75 239 PHE A CA 1
ATOM 1852 C C . PHE A 1 239 ? -39.277 -25.193 34.075 1.00 67.75 239 PHE A C 1
ATOM 1854 O O . PHE A 1 239 ? -40.336 -24.569 34.097 1.00 67.75 239 PHE A O 1
ATOM 1861 N N . LEU A 1 240 ? -38.984 -26.092 33.136 1.00 61.91 240 LEU A N 1
ATOM 1862 C CA . LEU A 1 240 ? -39.997 -26.682 32.267 1.00 61.91 240 LEU A CA 1
ATOM 1863 C C . LEU A 1 240 ? -40.756 -27.711 33.105 1.00 61.91 240 LEU A C 1
ATOM 1865 O O . LEU A 1 240 ? -40.172 -28.697 33.550 1.00 61.91 240 LEU A O 1
ATOM 1869 N N . GLU A 1 241 ? -42.027 -27.438 33.369 1.00 70.94 241 GLU A N 1
ATOM 1870 C CA . GLU A 1 241 ? -42.938 -28.420 33.945 1.00 70.94 241 GLU A CA 1
ATOM 1871 C C . GLU A 1 241 ? -43.516 -29.246 32.788 1.00 70.94 241 GLU A C 1
ATOM 1873 O O . GLU A 1 241 ? -44.267 -28.731 31.956 1.00 70.94 241 GLU A O 1
ATOM 1878 N N . ASP A 1 242 ? -43.088 -30.506 32.684 1.00 58.94 242 ASP A N 1
ATOM 1879 C CA . ASP A 1 242 ? -43.684 -31.470 31.760 1.00 58.94 242 ASP A CA 1
ATOM 1880 C C . ASP A 1 242 ? -45.103 -31.801 32.277 1.00 58.94 242 ASP A C 1
ATOM 1882 O O . ASP A 1 242 ? -45.257 -32.096 33.460 1.00 58.94 242 ASP A O 1
ATOM 1886 N N . ASP A 1 243 ? -46.117 -31.741 31.399 1.00 63.09 243 ASP A N 1
ATOM 1887 C CA . ASP A 1 243 ? -47.575 -31.879 31.657 1.00 63.09 243 ASP A CA 1
ATOM 1888 C C . ASP A 1 243 ? -48.384 -30.628 32.080 1.00 63.09 243 ASP A C 1
ATOM 1890 O O . ASP A 1 243 ? -49.406 -30.732 32.763 1.00 63.09 243 ASP A O 1
ATOM 1894 N N . VAL A 1 244 ? -48.052 -29.432 31.576 1.00 61.25 244 VAL A N 1
ATOM 1895 C CA . VAL A 1 244 ? -49.054 -28.344 31.537 1.00 61.25 244 VAL A CA 1
ATOM 1896 C C . VAL A 1 244 ? -49.998 -28.565 30.349 1.00 61.25 244 VAL A C 1
ATOM 1898 O O . VAL A 1 244 ? -49.677 -28.225 29.210 1.00 61.25 244 VAL A O 1
ATOM 1901 N N . ASP A 1 245 ? -51.175 -29.133 30.612 1.00 64.75 245 ASP A N 1
ATOM 1902 C CA . ASP A 1 245 ? -52.250 -29.260 29.624 1.00 64.75 245 ASP A CA 1
ATOM 1903 C C . ASP A 1 245 ? -52.858 -27.870 29.356 1.00 64.75 245 ASP A C 1
ATOM 1905 O O . ASP A 1 245 ? -53.685 -27.361 30.114 1.00 64.75 245 ASP A O 1
ATOM 1909 N N . VAL A 1 246 ? -52.397 -27.192 28.299 1.00 66.12 246 VAL A N 1
ATOM 1910 C CA . VAL A 1 246 ? -52.796 -25.806 27.966 1.00 66.12 246 VAL A CA 1
ATOM 1911 C C . VAL A 1 246 ? -54.195 -25.739 27.319 1.00 66.12 246 VAL A C 1
ATOM 1913 O O . VAL A 1 246 ? -54.510 -24.785 26.610 1.00 66.12 246 VAL A O 1
ATOM 1916 N N . ILE A 1 247 ? -55.058 -26.742 27.515 1.00 58.69 247 ILE A N 1
ATOM 1917 C CA . ILE A 1 247 ? -56.382 -26.793 26.882 1.00 58.69 247 ILE A CA 1
ATOM 1918 C C . ILE A 1 247 ? -57.474 -27.230 27.867 1.00 58.69 247 ILE A C 1
ATOM 1920 O O . ILE A 1 247 ? -58.043 -28.308 27.748 1.00 58.69 247 ILE A O 1
ATOM 1924 N N . THR A 1 248 ? -57.877 -26.323 28.756 1.00 53.69 248 THR A N 1
ATOM 1925 C CA . THR A 1 248 ? -59.280 -26.242 29.204 1.00 53.69 248 THR A CA 1
ATOM 1926 C C . THR A 1 248 ? -59.656 -24.795 29.502 1.00 53.69 248 THR A C 1
ATOM 1928 O O . THR A 1 248 ? -59.584 -24.365 30.644 1.00 53.69 248 THR A O 1
ATOM 1931 N N . GLU A 1 249 ? -60.037 -24.054 28.461 1.00 49.12 249 GLU A N 1
ATOM 1932 C CA . GLU A 1 249 ? -61.207 -23.157 28.457 1.00 49.12 249 GLU A CA 1
ATOM 1933 C C . GLU A 1 249 ? -61.393 -22.578 27.041 1.00 49.12 249 GLU A C 1
ATOM 1935 O O . GLU A 1 249 ? -60.689 -21.661 26.619 1.00 49.12 249 GLU A O 1
ATOM 1940 N N . ILE A 1 250 ? -62.343 -23.155 26.296 1.00 45.94 250 ILE A N 1
ATOM 1941 C CA . ILE A 1 250 ? -63.140 -22.455 25.277 1.00 45.94 250 ILE A CA 1
ATOM 1942 C C . ILE A 1 250 ? -64.591 -22.559 25.734 1.00 45.94 250 ILE A C 1
ATOM 1944 O O . ILE A 1 250 ? -64.984 -23.687 26.115 1.00 45.94 250 ILE A O 1
#